Protein AF-A6TSN8-F1 (afdb_monomer)

Nearest PDB structures (foldseek):
  1eif-assembly1_A  TM=7.173E-01  e=6.945E-02  Methanocaldococcus jannaschii
  7tuv-assembly1_A  TM=5.779E-01  e=5.222E-02  Trypanosoma brucei
  2eif-assembly1_A  TM=6.916E-01  e=4.304E-01  Methanocaldococcus jannaschii DSM 2661
  6i52-assembly1_B  TM=4.681E-01  e=5.407E-01  Saccharomyces cerevisiae S288C
  8e29-assembly1_A  TM=3.716E-01  e=3.427E-01  Homo sapiens

Foldseek 3Di:
DDDDDDDDPVDDPPVVLQVLLVVLLVVCCVVDDPVVVVVLLCVQCVLFDPCSVLCSSLQQQQPQDPPQGHNLVVVCVVCVVVDDPLNNVLSVQSNQWFKFKWFQADDDDFWTWTAGPAVRDIFIDTPVLAPDPADHRKIKTFTWGDDPDGIHTSHSSIDIHGNVCVVVLVVQLVVVVVVVCVVVVPDGPRNCRRNVVSSSVSSVNCRVCVVVPVPFQFWKKWKKFFQDPVVLVVLQVVDPQKAWDDDDPAKTKIFGDDPHDTAWIWIDGPRMIMIIGRDPVSVVVVVVVSCVRAVVRIDTDDIGTQDPVNVD

Organism: Alkaliphilus metalliredigens (strain QYMF) (NCBI:txid293826)

Sequence (312 aa):
MIAKEVIGEGGNKMIEYEYLTDQIVVDMYEEIEESKIKIVENRFLGTVVENRDQFVDWLVYDYQWGAGGAYARGYLTSHREKLTEEEQKYIQNGLTSFLGLYEVTQMNDDEVTLKNIFTYEDFNMDKKWFQENVALYALVVARVVHGEGKPQFLNNRVFALPYQYKNILVGEILEVFELAKKSKPYLTYDLFLKSYLPEVIGKVDKMANYGETKEGLDLYQSIYIILDVKLVQKLFRESSFVQLEDDDSAEQIFSIVGEGEALAEIIVKGNHMEVECNSEEARNHIKSLLEDLAKPHLQHVKDEILSIDDLL

pLDDT: mean 81.86, std 15.0, range [25.61, 95.5]

Radius of gyration: 24.39 Å; Cα contacts (8 Å, |Δi|>4): 446; chains: 1; bounding box: 66×43×67 Å

InterPro domains:
  IPR058292 Protein of unknown function DUF7986 [PF25948] (27-148)

Structure (mmCIF, N/CA/C/O backbone):
data_AF-A6TSN8-F1
#
_entry.id   AF-A6TSN8-F1
#
loop_
_atom_site.group_PDB
_atom_site.id
_atom_site.type_symbol
_atom_site.label_atom_id
_atom_site.label_alt_id
_atom_site.label_comp_id
_atom_site.label_asym_id
_atom_site.label_entity_id
_atom_site.label_seq_id
_atom_site.pdbx_PDB_ins_code
_atom_site.Cartn_x
_atom_site.Cartn_y
_atom_site.Cartn_z
_atom_site.occupancy
_atom_site.B_iso_or_equiv
_atom_site.auth_seq_id
_atom_site.auth_comp_id
_atom_site.auth_asym_id
_atom_site.auth_atom_id
_atom_site.pdbx_PDB_model_num
ATOM 1 N N . MET A 1 1 ? -32.997 5.670 16.626 1.00 27.97 1 MET A N 1
ATOM 2 C CA . MET A 1 1 ? -34.268 4.907 16.605 1.00 27.97 1 MET A CA 1
ATOM 3 C C . MET A 1 1 ? -33.956 3.578 15.941 1.00 27.97 1 MET A C 1
ATOM 5 O O . MET A 1 1 ? -33.256 3.579 14.944 1.00 27.97 1 MET A O 1
ATOM 9 N N . ILE A 1 2 ? -34.334 2.488 16.599 1.00 34.50 2 ILE A N 1
ATOM 10 C CA . ILE A 1 2 ? -33.825 1.119 16.434 1.00 34.50 2 ILE A CA 1
ATOM 11 C C . ILE A 1 2 ? -34.065 0.568 15.019 1.00 34.50 2 ILE A C 1
ATOM 13 O O . ILE A 1 2 ? -35.195 0.618 14.545 1.00 34.50 2 ILE A O 1
ATOM 17 N N . ALA A 1 3 ? -33.048 -0.064 14.430 1.00 25.61 3 ALA A N 1
ATOM 18 C CA . ALA A 1 3 ? -33.230 -1.176 13.499 1.00 25.61 3 ALA A CA 1
ATOM 19 C C . ALA A 1 3 ? -32.429 -2.376 14.030 1.00 25.61 3 ALA A C 1
ATOM 21 O O . ALA A 1 3 ? -31.243 -2.539 13.771 1.00 25.61 3 ALA A O 1
ATOM 22 N N . LYS A 1 4 ? -33.110 -3.157 14.874 1.00 33.47 4 LYS A N 1
ATOM 23 C CA . LYS A 1 4 ? -32.815 -4.561 15.159 1.00 33.47 4 LYS A CA 1
ATOM 24 C C . LYS A 1 4 ? -33.445 -5.399 14.045 1.00 33.47 4 LYS A C 1
ATOM 26 O O . LYS A 1 4 ? -34.464 -4.992 13.500 1.00 33.47 4 LYS A O 1
ATOM 31 N N . GLU A 1 5 ? -32.883 -6.592 13.873 1.00 32.28 5 GLU A N 1
ATOM 32 C CA . GLU A 1 5 ? -33.318 -7.724 13.037 1.00 32.28 5 GLU A CA 1
ATOM 33 C C . GLU A 1 5 ? -32.686 -7.819 11.645 1.00 32.28 5 GLU A C 1
ATOM 35 O O . GLU A 1 5 ? -33.281 -7.464 10.635 1.00 32.28 5 GLU A O 1
ATOM 40 N N . VAL A 1 6 ? -31.524 -8.478 11.604 1.00 32.31 6 VAL A N 1
ATOM 41 C CA . VAL A 1 6 ? -31.242 -9.494 10.581 1.00 32.31 6 VAL A CA 1
ATOM 42 C C . VAL A 1 6 ? -30.720 -10.742 11.300 1.00 32.31 6 VAL A C 1
ATOM 44 O O . VAL A 1 6 ? -29.521 -10.967 11.411 1.00 32.31 6 VAL A O 1
ATOM 47 N N . ILE A 1 7 ? -31.635 -11.548 11.846 1.00 37.59 7 ILE A N 1
ATOM 48 C CA . ILE A 1 7 ? -31.332 -12.934 12.224 1.00 37.59 7 ILE A CA 1
ATOM 49 C C . ILE A 1 7 ? -31.696 -13.790 11.013 1.00 37.59 7 ILE A C 1
ATOM 51 O O . ILE A 1 7 ? -32.859 -14.127 10.804 1.00 37.59 7 ILE A O 1
ATOM 55 N N . GLY A 1 8 ? -30.695 -14.097 10.192 1.00 31.69 8 GLY A N 1
ATOM 56 C CA . GLY A 1 8 ? -30.726 -15.242 9.289 1.00 31.69 8 GLY A CA 1
ATOM 57 C C . GLY A 1 8 ? -30.006 -16.397 9.972 1.00 31.69 8 GLY A C 1
ATOM 58 O O . GLY A 1 8 ? -28.889 -16.225 10.453 1.00 31.69 8 GLY A O 1
ATOM 59 N N . GLU A 1 9 ? -30.642 -17.559 10.067 1.00 37.22 9 GLU A N 1
ATOM 60 C CA . GLU A 1 9 ? -30.026 -18.785 10.577 1.00 37.22 9 GLU A CA 1
ATOM 61 C C . GLU A 1 9 ? -28.797 -19.126 9.707 1.00 37.22 9 GLU A C 1
ATOM 63 O O . GLU A 1 9 ? -28.923 -19.390 8.514 1.00 37.22 9 GLU A O 1
ATOM 68 N N . GLY A 1 10 ? -27.595 -19.023 10.294 1.00 41.69 10 GLY A N 1
ATOM 69 C CA . GLY A 1 10 ? -26.299 -19.070 9.588 1.00 41.69 10 GLY A CA 1
ATOM 70 C C . GLY A 1 10 ? -25.648 -17.701 9.307 1.00 41.69 10 GLY A C 1
ATOM 71 O O . GLY A 1 10 ? -24.655 -17.634 8.587 1.00 41.69 10 GLY A O 1
ATOM 72 N N . GLY A 1 11 ? -26.205 -16.619 9.860 1.00 33.97 11 GLY A N 1
ATOM 73 C CA . GLY A 1 11 ? -25.848 -15.223 9.608 1.00 33.97 11 GLY A CA 1
ATOM 74 C C . GLY A 1 11 ? -24.465 -14.809 10.112 1.00 33.97 11 GLY A C 1
ATOM 75 O O . GLY A 1 11 ? -24.062 -15.064 11.243 1.00 33.97 11 GLY A O 1
ATOM 76 N N . ASN A 1 12 ? -23.745 -14.153 9.216 1.00 44.44 12 ASN A N 1
ATOM 77 C CA . ASN A 1 12 ? -22.360 -13.721 9.297 1.00 44.44 12 ASN A CA 1
ATOM 78 C C . ASN A 1 12 ? -22.134 -12.734 10.474 1.00 44.44 12 ASN A C 1
ATOM 80 O O . ASN A 1 12 ? -22.389 -11.542 10.313 1.00 44.44 12 ASN A O 1
ATOM 84 N N . LYS A 1 13 ? -21.570 -13.185 11.615 1.00 48.03 13 LYS A N 1
ATOM 85 C CA . LYS A 1 13 ? -21.021 -12.317 12.704 1.00 48.03 13 LYS A CA 1
ATOM 86 C C . LYS A 1 13 ? -20.115 -11.181 12.183 1.00 48.03 13 LYS A C 1
ATOM 88 O O . LYS A 1 13 ? -19.855 -10.195 12.851 1.00 48.03 13 LYS A O 1
ATOM 93 N N . MET A 1 14 ? -19.620 -11.349 10.964 1.00 43.84 14 MET A N 1
ATOM 94 C CA . MET A 1 14 ? -18.762 -10.458 10.196 1.00 43.84 14 MET A CA 1
ATOM 95 C C . MET A 1 14 ? -19.375 -9.081 9.896 1.00 43.84 14 MET A C 1
ATOM 97 O O . MET A 1 14 ? -18.657 -8.090 9.938 1.00 43.84 14 MET A O 1
ATOM 101 N N . ILE A 1 15 ? -20.688 -9.012 9.640 1.00 48.88 15 ILE A N 1
ATOM 102 C CA . ILE A 1 15 ? -21.387 -7.742 9.373 1.00 48.88 15 ILE A CA 1
ATOM 103 C C . ILE A 1 15 ? -21.508 -6.915 10.668 1.00 48.88 15 ILE A C 1
ATOM 105 O O . ILE A 1 15 ? -21.575 -5.695 10.612 1.00 48.88 15 ILE A O 1
ATOM 109 N N . GLU A 1 16 ? -21.467 -7.551 11.845 1.00 54.09 16 GLU A N 1
ATOM 110 C CA . GLU A 1 16 ? -21.596 -6.864 13.139 1.00 54.09 16 GLU A CA 1
ATOM 111 C C . GLU A 1 16 ? -20.337 -6.071 13.543 1.00 54.09 16 GLU A C 1
ATOM 113 O O . GLU A 1 16 ? -20.462 -5.078 14.255 1.00 54.09 16 GLU A O 1
ATOM 118 N N . TYR A 1 17 ? -19.141 -6.442 13.064 1.00 61.00 17 TYR A N 1
ATOM 119 C CA . TYR A 1 17 ? -17.882 -5.779 13.450 1.00 61.00 17 TYR A CA 1
ATOM 120 C C . TYR A 1 17 ? -17.527 -4.545 12.615 1.00 61.00 17 TYR A C 1
ATOM 122 O O . TYR A 1 17 ? -16.894 -3.629 13.137 1.00 61.00 17 TYR A O 1
ATOM 130 N N . GLU A 1 18 ? -17.977 -4.476 11.360 1.00 61.00 18 GLU A N 1
ATOM 131 C CA . GLU A 1 18 ? -17.855 -3.274 10.519 1.00 61.00 18 GLU A CA 1
ATOM 132 C C . GLU A 1 18 ? -18.532 -2.072 11.194 1.00 61.00 18 GLU A C 1
ATOM 134 O O . GLU A 1 18 ? -17.931 -1.007 11.352 1.00 61.00 18 GLU A O 1
ATOM 139 N N . TYR A 1 19 ? -19.726 -2.306 11.752 1.00 72.25 19 TYR A N 1
ATOM 140 C CA . TYR A 1 19 ? -20.437 -1.308 12.541 1.00 72.25 19 TYR A CA 1
ATOM 141 C C . TYR A 1 19 ? -19.647 -0.819 13.752 1.00 72.25 19 TYR A C 1
ATOM 143 O O . TYR A 1 19 ? -19.906 0.288 14.208 1.00 72.25 19 TYR A O 1
ATOM 151 N N . LEU A 1 20 ? -18.712 -1.600 14.301 1.00 86.62 20 LEU A N 1
ATOM 152 C CA . LEU A 1 20 ? -17.976 -1.187 15.490 1.00 86.62 20 LEU A CA 1
ATOM 153 C C . LEU A 1 20 ? -16.914 -0.134 15.164 1.00 86.62 20 LEU A C 1
ATOM 155 O O . LEU A 1 20 ? -16.777 0.832 15.910 1.00 86.62 20 LEU A O 1
ATOM 159 N N . THR A 1 21 ? -16.180 -0.276 14.057 1.00 87.75 21 THR A N 1
ATOM 160 C CA . THR A 1 21 ? -15.242 0.773 13.626 1.00 87.75 21 THR A CA 1
ATOM 161 C C . THR A 1 21 ? -15.997 2.045 13.255 1.00 87.75 21 THR A C 1
ATOM 163 O O . THR A 1 21 ? -15.636 3.113 13.748 1.00 87.75 21 THR A O 1
ATOM 166 N N . ASP A 1 22 ? -17.098 1.925 12.512 1.00 86.00 22 ASP A N 1
ATOM 167 C CA . ASP A 1 22 ? -17.953 3.066 12.178 1.00 86.00 22 ASP A CA 1
ATOM 168 C C . ASP A 1 22 ? -18.551 3.726 13.431 1.00 86.00 22 ASP A C 1
ATOM 170 O O . ASP A 1 22 ? -18.591 4.949 13.524 1.00 86.00 22 ASP A O 1
ATOM 174 N N . GLN A 1 23 ? -18.962 2.950 14.440 1.00 88.00 23 GLN A N 1
ATOM 175 C CA . GLN A 1 23 ? -19.434 3.486 15.722 1.00 88.00 23 GLN A CA 1
ATOM 176 C C . GLN A 1 23 ? -18.347 4.271 16.456 1.00 88.00 23 GLN A C 1
ATOM 178 O O . GLN A 1 23 ? -18.645 5.318 17.024 1.00 88.00 23 GLN A O 1
ATOM 183 N N . ILE A 1 24 ? -17.100 3.792 16.447 1.00 90.25 24 ILE A N 1
ATOM 184 C CA . ILE A 1 24 ? -15.972 4.504 17.069 1.00 90.25 24 ILE A CA 1
ATOM 185 C C . ILE A 1 24 ? -15.687 5.804 16.314 1.00 90.25 24 ILE A C 1
ATOM 187 O O . ILE A 1 24 ? -15.394 6.820 16.943 1.00 90.25 24 ILE A O 1
ATOM 191 N N . VAL A 1 25 ? -15.781 5.784 14.981 1.00 88.81 25 VAL A N 1
ATOM 192 C CA . VAL A 1 25 ? -15.676 6.990 14.155 1.00 88.81 25 VAL A CA 1
ATOM 193 C C . VAL A 1 25 ? -16.800 7.961 14.515 1.00 88.81 25 VAL A C 1
ATOM 195 O O . VAL A 1 25 ? -16.509 9.091 14.881 1.00 88.81 25 VAL A O 1
ATOM 198 N N . VAL A 1 26 ? -18.065 7.540 14.511 1.00 89.19 26 VAL A N 1
ATOM 199 C CA . VAL A 1 26 ? -19.199 8.410 14.872 1.00 89.19 26 VAL A CA 1
ATOM 200 C C . VAL A 1 26 ? -19.027 9.004 16.273 1.00 89.19 26 VAL A C 1
ATOM 202 O O . VAL A 1 26 ? -19.123 10.218 16.422 1.00 89.19 26 VAL A O 1
ATOM 205 N N . ASP A 1 27 ? -18.687 8.186 17.270 1.00 90.06 27 ASP A N 1
ATOM 206 C CA . ASP A 1 27 ? -18.421 8.631 18.644 1.00 90.06 27 ASP A CA 1
ATOM 207 C C . ASP A 1 27 ? -17.295 9.679 18.696 1.00 90.06 27 ASP A C 1
ATOM 209 O O . ASP A 1 27 ? -17.441 10.717 19.340 1.00 90.06 27 ASP A O 1
ATOM 213 N N . MET A 1 28 ? -16.211 9.477 17.934 1.00 88.19 28 MET A N 1
ATOM 214 C CA . MET A 1 28 ? -15.132 10.461 17.798 1.00 88.19 28 MET A CA 1
ATOM 215 C C . MET A 1 28 ? -15.629 11.800 17.249 1.00 88.19 28 MET A C 1
ATOM 217 O O . MET A 1 28 ? -15.210 12.852 17.739 1.00 88.19 28 MET A O 1
ATOM 221 N N . TYR A 1 29 ? -16.500 11.779 16.238 1.00 87.81 29 TYR A N 1
ATOM 222 C CA . TYR A 1 29 ? -17.030 13.004 15.639 1.00 87.81 29 TYR A CA 1
ATOM 223 C C . TYR A 1 29 ? -18.089 13.697 16.510 1.00 87.81 29 TYR A C 1
ATOM 225 O O . TYR A 1 29 ? -18.256 14.911 16.398 1.00 87.81 29 TYR A O 1
ATOM 233 N N . GLU A 1 30 ? -18.777 12.963 17.387 1.00 87.88 30 GLU A N 1
ATOM 234 C CA . GLU A 1 30 ? -19.761 13.512 18.328 1.00 87.88 30 GLU A CA 1
ATOM 235 C C . GLU A 1 30 ? -19.116 14.121 19.586 1.00 87.88 30 GLU A C 1
ATOM 237 O O . GLU A 1 30 ? -19.551 15.175 20.057 1.00 87.88 30 GLU A O 1
ATOM 242 N N . GLU A 1 31 ? -18.072 13.490 20.128 1.00 83.50 31 GLU A N 1
ATOM 243 C CA . GLU A 1 31 ? -17.419 13.908 21.379 1.00 83.50 31 GLU A CA 1
ATOM 244 C C . GLU A 1 31 ? -16.415 15.055 21.186 1.00 83.50 31 GLU A C 1
ATOM 246 O O . GLU A 1 31 ? -16.140 15.835 22.106 1.00 83.50 31 GLU A O 1
ATOM 251 N N . ILE A 1 32 ? -15.828 15.174 19.995 1.00 82.06 32 ILE A N 1
ATOM 252 C CA . ILE A 1 32 ? -14.756 16.131 19.736 1.00 82.06 32 ILE A CA 1
ATOM 253 C C . ILE A 1 32 ? -15.305 17.385 19.049 1.00 82.06 32 ILE A C 1
ATOM 255 O O . ILE A 1 32 ? -16.020 17.330 18.058 1.00 82.06 32 ILE A O 1
ATOM 259 N N . GLU A 1 33 ? -14.889 18.559 19.535 1.00 83.12 33 GLU A N 1
ATOM 260 C CA . GLU A 1 33 ? -15.164 19.830 18.857 1.00 83.12 33 GLU A CA 1
ATOM 261 C C . GLU A 1 33 ? -14.733 19.789 17.377 1.00 83.12 33 GLU A C 1
ATOM 263 O O . GLU A 1 33 ? -13.564 19.541 17.069 1.00 83.12 33 GLU A O 1
ATOM 268 N N . GLU A 1 34 ? -15.653 20.131 16.471 1.00 83.12 34 GLU A N 1
ATOM 269 C CA . GLU A 1 34 ? -15.463 20.100 15.011 1.00 83.12 34 GLU A CA 1
ATOM 270 C C . GLU A 1 34 ? -14.167 20.793 14.550 1.00 83.12 34 GLU A C 1
ATOM 272 O O . GLU A 1 34 ? -13.458 20.316 13.663 1.00 83.12 34 GLU A O 1
ATOM 277 N N . SER A 1 35 ? -13.809 21.914 15.184 1.00 79.25 35 SER A N 1
ATOM 278 C CA . SER A 1 35 ? -12.581 22.656 14.879 1.00 79.25 35 SER A CA 1
ATOM 279 C C . SER A 1 35 ? -11.312 21.841 15.149 1.00 79.25 35 SER A C 1
ATOM 281 O O . SER A 1 35 ? -10.337 21.965 14.407 1.00 79.25 35 SER A O 1
ATOM 283 N N . LYS A 1 36 ? -11.313 20.986 16.177 1.00 80.31 36 LYS A N 1
ATOM 284 C CA . LYS A 1 36 ? -10.187 20.109 16.514 1.00 80.31 36 LYS A CA 1
ATOM 285 C C . LYS A 1 36 ? -10.144 18.897 15.591 1.00 80.31 36 LYS A C 1
ATOM 287 O O . LYS A 1 36 ? -9.052 18.544 15.155 1.00 80.31 36 LYS A O 1
ATOM 292 N N . ILE A 1 37 ? -11.296 18.320 15.240 1.00 81.00 37 ILE A N 1
ATOM 293 C CA . ILE A 1 37 ? -11.386 17.233 14.249 1.00 81.00 37 ILE A CA 1
ATOM 294 C C . ILE A 1 37 ? -10.787 17.686 12.921 1.00 81.00 37 ILE A C 1
ATOM 296 O O . ILE A 1 37 ? -9.888 17.033 12.406 1.00 81.00 37 ILE A O 1
ATOM 300 N N . LYS A 1 38 ? -11.174 18.865 12.424 1.00 81.31 38 LYS A N 1
ATOM 301 C CA . LYS A 1 38 ? -10.631 19.418 11.175 1.00 81.31 38 LYS A CA 1
ATOM 302 C C . LYS A 1 38 ? -9.115 19.594 11.205 1.00 81.31 38 LYS A C 1
ATOM 304 O O . LYS A 1 38 ? -8.453 19.426 10.185 1.00 81.31 38 LYS A O 1
ATOM 309 N N . ILE A 1 39 ? -8.533 19.942 12.354 1.00 80.00 39 ILE A N 1
ATOM 310 C CA . ILE A 1 39 ? -7.070 20.015 12.502 1.00 80.00 39 ILE A CA 1
ATOM 311 C C . ILE A 1 39 ? -6.452 18.618 12.379 1.00 80.00 39 ILE A C 1
ATOM 313 O O . ILE A 1 39 ? -5.419 18.466 11.729 1.00 80.00 39 ILE A O 1
ATOM 317 N N . VAL A 1 40 ? -7.079 17.610 12.984 1.00 75.81 40 VAL A N 1
ATOM 318 C CA . VAL A 1 40 ? -6.635 16.214 12.914 1.00 75.81 40 VAL A CA 1
ATOM 319 C C . VAL A 1 40 ? -6.736 15.663 11.498 1.00 75.81 40 VAL A C 1
ATOM 321 O O . VAL A 1 40 ? -5.736 15.175 10.975 1.00 75.81 40 VAL A O 1
ATOM 324 N N . GLU A 1 41 ? -7.889 15.815 10.852 1.00 82.25 41 GLU A N 1
ATOM 325 C CA . GLU A 1 41 ? -8.102 15.417 9.462 1.00 82.25 41 GLU A CA 1
ATOM 326 C C . GLU A 1 41 ? -7.103 16.104 8.538 1.00 82.25 41 GLU A C 1
ATOM 328 O O . GLU A 1 41 ? -6.425 15.436 7.773 1.00 82.25 41 GLU A O 1
ATOM 333 N N . ASN A 1 42 ? -6.919 17.422 8.641 1.00 81.31 42 ASN A N 1
ATOM 334 C CA . ASN A 1 42 ? -5.950 18.118 7.794 1.00 81.31 42 ASN A CA 1
ATOM 335 C C . ASN A 1 42 ? -4.509 17.673 8.058 1.00 81.31 42 ASN A C 1
ATOM 337 O O . ASN A 1 42 ? -3.685 17.691 7.150 1.00 81.31 42 ASN A O 1
ATOM 341 N N . ARG A 1 43 ? -4.176 17.279 9.289 1.00 74.94 43 ARG A N 1
ATOM 342 C CA . ARG A 1 43 ? -2.838 16.782 9.612 1.00 74.94 43 ARG A CA 1
ATOM 343 C C . ARG A 1 43 ? -2.597 15.371 9.077 1.00 74.94 43 ARG A C 1
ATOM 345 O O . ARG A 1 43 ? -1.470 15.062 8.711 1.00 74.94 43 ARG A O 1
ATOM 352 N N . PHE A 1 44 ? -3.618 14.522 9.081 1.00 75.94 44 PHE A N 1
ATOM 353 C CA . PHE A 1 44 ? -3.489 13.099 8.771 1.00 75.94 44 PHE A CA 1
ATOM 354 C C . PHE A 1 44 ? -3.872 12.768 7.323 1.00 75.94 44 PHE A C 1
ATOM 356 O O . PHE A 1 44 ? -3.193 11.986 6.677 1.00 75.94 44 PHE A O 1
ATOM 363 N N . LEU A 1 45 ? -4.919 13.409 6.807 1.00 81.44 45 LEU A N 1
ATOM 364 C CA . LEU A 1 45 ? -5.453 13.289 5.447 1.00 81.44 45 LEU A CA 1
ATOM 365 C C . LEU A 1 45 ? -5.118 14.510 4.577 1.00 81.44 45 LEU A C 1
ATOM 367 O O . LEU A 1 45 ? -5.615 14.633 3.463 1.00 81.44 45 LEU A O 1
ATOM 371 N N . GLY A 1 46 ? -4.297 15.452 5.053 1.00 77.19 46 GLY A N 1
ATOM 372 C CA . GLY A 1 46 ? -3.886 16.615 4.254 1.00 77.19 46 GLY A CA 1
ATOM 373 C C . GLY A 1 46 ? -3.112 16.244 2.989 1.00 77.19 46 GLY A C 1
ATOM 374 O O . GLY A 1 46 ? -3.105 17.010 2.031 1.00 77.19 46 GLY A O 1
ATOM 375 N N . THR A 1 47 ? -2.487 15.067 2.990 1.00 76.38 47 THR A N 1
ATOM 376 C CA . THR A 1 47 ? -1.775 14.461 1.858 1.00 76.38 47 THR A CA 1
ATOM 377 C C . THR A 1 47 ? -2.680 13.622 0.955 1.00 76.38 47 THR A C 1
ATOM 379 O O . THR A 1 47 ? -2.230 13.208 -0.107 1.00 76.38 47 THR A O 1
ATOM 382 N N . VAL A 1 48 ? -3.930 13.382 1.366 1.00 80.00 48 VAL A N 1
ATOM 383 C CA . VAL A 1 48 ? -4.938 12.599 0.643 1.00 80.00 48 VAL A CA 1
ATOM 384 C C . VAL A 1 48 ? -5.944 13.564 0.026 1.00 80.00 48 VAL A C 1
ATOM 386 O O . VAL A 1 48 ? -6.559 14.375 0.732 1.00 80.00 48 VAL A O 1
ATOM 389 N N . VAL A 1 49 ? -6.117 13.488 -1.287 1.00 70.56 49 VAL A N 1
ATOM 390 C CA . VAL A 1 49 ? -6.952 14.412 -2.056 1.00 70.56 49 VAL A CA 1
ATOM 391 C C . VAL A 1 49 ? -8.328 13.810 -2.320 1.00 70.56 49 VAL A C 1
ATOM 393 O O . VAL A 1 49 ? -9.323 14.459 -2.001 1.00 70.56 49 VAL A O 1
ATOM 396 N N . GLU A 1 50 ? -8.398 12.577 -2.826 1.00 71.75 50 GLU A N 1
ATOM 397 C CA . GLU A 1 50 ? -9.656 12.009 -3.342 1.00 71.75 50 GLU A CA 1
ATOM 398 C C . GLU A 1 50 ? -10.195 10.878 -2.464 1.00 71.75 50 GLU A C 1
ATOM 400 O O . GLU A 1 50 ? -11.374 10.878 -2.114 1.00 71.75 50 GLU A O 1
ATOM 405 N N . ASN A 1 51 ? -9.334 9.979 -1.979 1.00 73.25 51 ASN A N 1
ATOM 406 C CA . ASN A 1 51 ? -9.764 8.785 -1.241 1.00 73.25 51 ASN A CA 1
ATOM 407 C C . ASN A 1 51 ? -9.863 9.007 0.277 1.00 73.25 51 ASN A C 1
ATOM 409 O O . ASN A 1 51 ? -9.630 8.096 1.073 1.00 73.25 51 ASN A O 1
ATOM 413 N N . ARG A 1 52 ? -10.207 10.227 0.712 1.00 78.62 52 ARG A N 1
ATOM 414 C CA . ARG A 1 52 ? -10.239 10.602 2.141 1.00 78.62 52 ARG A CA 1
ATOM 415 C C . ARG A 1 52 ? -11.120 9.680 2.969 1.00 78.62 52 ARG A C 1
ATOM 417 O O . ARG A 1 52 ? -10.668 9.183 3.999 1.00 78.62 52 ARG A O 1
ATOM 424 N N . ASP A 1 53 ? -12.329 9.411 2.486 1.00 74.12 53 ASP A N 1
ATOM 425 C CA . ASP A 1 53 ? -13.312 8.580 3.182 1.00 74.12 53 ASP A CA 1
ATOM 426 C C . ASP A 1 53 ? -12.801 7.153 3.402 1.00 74.12 53 ASP A C 1
ATOM 428 O O . ASP A 1 53 ? -13.135 6.524 4.401 1.00 74.12 53 ASP A O 1
ATOM 432 N N . GLN A 1 54 ? -11.917 6.645 2.541 1.00 73.25 54 GLN A N 1
ATOM 433 C CA . GLN A 1 54 ? -11.366 5.297 2.690 1.00 73.25 54 GLN A CA 1
ATOM 434 C C . GLN A 1 54 ? -10.404 5.170 3.878 1.00 73.25 54 GLN A C 1
ATOM 436 O O . GLN A 1 54 ? -10.231 4.082 4.426 1.00 73.25 54 GLN A O 1
ATOM 441 N N . PHE A 1 55 ? -9.822 6.286 4.320 1.00 77.00 55 PHE A N 1
ATOM 442 C CA . PHE A 1 55 ? -8.783 6.317 5.349 1.00 77.00 55 PHE A CA 1
ATOM 443 C C . PHE A 1 55 ? -9.255 6.894 6.688 1.00 77.00 55 PHE A C 1
ATOM 445 O O . PHE A 1 55 ? -8.502 6.861 7.664 1.00 77.00 55 PHE A O 1
ATOM 452 N N . VAL A 1 56 ? -10.497 7.391 6.767 1.00 76.62 56 VAL A N 1
ATOM 453 C CA . VAL A 1 56 ? -11.079 7.950 8.003 1.00 76.62 56 VAL A CA 1
ATOM 454 C C . VAL A 1 56 ? -11.023 6.945 9.154 1.00 76.62 56 VAL A C 1
ATOM 456 O O . VAL A 1 56 ? -10.651 7.302 10.269 1.00 76.62 56 VAL A O 1
ATOM 459 N N . ASP A 1 57 ? -11.290 5.670 8.889 1.00 79.69 57 ASP A N 1
ATOM 460 C CA . ASP A 1 57 ? -11.280 4.627 9.921 1.00 79.69 57 ASP A CA 1
ATOM 461 C C . ASP A 1 57 ? -9.889 4.402 10.524 1.00 79.69 57 ASP A C 1
ATOM 463 O O . ASP A 1 57 ? -9.746 3.872 11.624 1.00 79.69 57 ASP A O 1
ATOM 467 N N . TRP A 1 58 ? -8.826 4.800 9.829 1.00 83.81 58 TRP A N 1
ATOM 468 C CA . TRP A 1 58 ? -7.467 4.647 10.342 1.00 83.81 58 TRP A CA 1
ATOM 469 C C . TRP A 1 58 ? -7.126 5.729 11.368 1.00 83.81 58 TRP A C 1
ATOM 471 O O . TRP A 1 58 ? -6.323 5.486 12.274 1.00 83.81 58 TRP A O 1
ATOM 481 N N . LEU A 1 59 ? -7.802 6.884 11.311 1.00 82.88 59 LEU A N 1
ATOM 482 C CA . LEU A 1 59 ? -7.660 7.949 12.306 1.00 82.88 59 LEU A CA 1
ATOM 483 C C . LEU A 1 59 ? -7.904 7.419 13.717 1.00 82.88 59 LEU A C 1
ATOM 485 O O . LEU A 1 59 ? -7.122 7.708 14.624 1.00 82.88 59 LEU A O 1
ATOM 489 N N . VAL A 1 60 ? -8.947 6.605 13.908 1.00 87.94 60 VAL A N 1
ATOM 490 C CA . VAL A 1 60 ? -9.328 6.161 15.253 1.00 87.94 60 VAL A CA 1
ATOM 491 C C . VAL A 1 60 ? -8.296 5.215 15.876 1.00 87.94 60 VAL A C 1
ATOM 493 O O . VAL A 1 60 ? -8.160 5.197 17.102 1.00 87.94 60 VAL A O 1
ATOM 496 N N . TYR A 1 61 ? -7.527 4.473 15.071 1.00 88.88 61 TYR A N 1
ATOM 497 C CA . TYR A 1 61 ? -6.539 3.502 15.561 1.00 88.88 61 TYR A CA 1
ATOM 498 C C . TYR A 1 61 ? -5.107 4.039 15.639 1.00 88.88 61 TYR A C 1
ATOM 500 O O . TYR A 1 61 ? -4.345 3.567 16.489 1.00 88.88 61 TYR A O 1
ATOM 508 N N . ASP A 1 62 ? -4.736 5.016 14.806 1.00 84.88 62 ASP A N 1
ATOM 509 C CA . ASP A 1 62 ? -3.341 5.465 14.680 1.00 84.88 62 ASP A CA 1
ATOM 510 C C . ASP A 1 62 ? -3.107 6.919 15.061 1.00 84.88 62 ASP A C 1
ATOM 512 O O . ASP A 1 62 ? -2.006 7.267 15.506 1.00 84.88 62 ASP A O 1
ATOM 516 N N . TYR A 1 63 ? -4.116 7.783 14.931 1.00 78.31 63 TYR A N 1
ATOM 517 C CA . TYR A 1 63 ? -3.931 9.183 15.274 1.00 78.31 63 TYR A CA 1
ATOM 518 C C . TYR A 1 63 ? -3.826 9.358 16.791 1.00 78.31 63 TYR A C 1
ATOM 520 O O . TYR A 1 63 ? -4.742 9.037 17.548 1.00 78.31 63 TYR A O 1
ATOM 528 N N . GLN A 1 64 ? -2.702 9.907 17.254 1.00 77.06 64 GLN A N 1
ATOM 529 C CA . GLN A 1 64 ? -2.501 10.182 18.674 1.00 77.06 64 GLN A CA 1
ATOM 530 C C . GLN A 1 64 ? -3.262 11.439 19.104 1.00 77.06 64 GLN A C 1
ATOM 532 O O . GLN A 1 64 ? -2.901 12.565 18.751 1.00 77.06 64 GLN A O 1
ATOM 537 N N . TRP A 1 65 ? -4.289 11.241 19.928 1.00 67.00 65 TRP A N 1
ATOM 538 C CA . TRP A 1 65 ? -5.076 12.316 20.510 1.00 67.00 65 TRP A CA 1
ATOM 539 C C . TRP A 1 65 ? -4.462 12.795 21.834 1.00 67.00 65 TRP A C 1
ATOM 541 O O . TRP A 1 65 ? -4.579 12.158 22.887 1.00 67.00 65 TRP A O 1
ATOM 551 N N . GLY A 1 66 ? -3.785 13.946 21.791 1.00 65.06 66 GLY A N 1
ATOM 552 C CA . GLY A 1 66 ? -3.139 14.539 22.965 1.00 65.06 66 GLY A CA 1
ATOM 553 C C . GLY A 1 66 ? -2.127 13.590 23.624 1.00 65.06 66 GLY A C 1
ATOM 554 O O . GLY A 1 66 ? -1.364 12.911 22.946 1.00 65.06 66 GLY A O 1
ATOM 555 N N . ALA A 1 67 ? -2.117 13.535 24.959 1.00 57.94 67 ALA A N 1
ATOM 556 C CA . ALA A 1 67 ? -1.230 12.649 25.724 1.00 57.94 67 ALA A CA 1
ATOM 557 C C . ALA A 1 67 ? -1.771 11.207 25.891 1.00 57.94 67 ALA A C 1
ATOM 559 O O . ALA A 1 67 ? -1.106 10.379 26.511 1.00 57.94 67 ALA A O 1
ATOM 560 N N . GLY A 1 68 ? -2.977 10.906 25.384 1.00 60.81 68 GLY A N 1
ATOM 561 C CA . GLY A 1 68 ? -3.732 9.681 25.696 1.00 60.81 68 GLY A CA 1
ATOM 562 C C . GLY A 1 68 ? -3.545 8.503 24.730 1.00 60.81 68 GLY A C 1
ATOM 563 O O . GLY A 1 68 ? -3.982 7.392 25.032 1.00 60.81 68 GLY A O 1
ATOM 564 N N . GLY A 1 69 ? -2.873 8.707 23.593 1.00 78.38 69 GLY A N 1
ATOM 565 C CA . GLY A 1 69 ? -2.741 7.698 22.535 1.00 78.38 69 GLY A CA 1
ATOM 566 C C . GLY A 1 69 ? -3.897 7.732 21.528 1.00 78.38 69 GLY A C 1
ATOM 567 O O . GLY A 1 69 ? -4.535 8.765 21.358 1.00 78.38 69 GLY A O 1
ATOM 568 N N . ALA A 1 70 ? -4.124 6.624 20.818 1.00 88.12 70 ALA A N 1
ATOM 569 C CA . ALA A 1 70 ? -5.163 6.517 19.789 1.00 88.12 70 ALA A CA 1
ATOM 570 C C . ALA A 1 70 ? -6.588 6.643 20.356 1.00 88.12 70 ALA A C 1
ATOM 572 O O . ALA A 1 70 ? -6.848 6.152 21.459 1.00 88.12 70 ALA A O 1
ATOM 573 N N . TYR A 1 71 ? -7.521 7.228 19.593 1.00 89.56 71 TYR A N 1
ATOM 574 C CA . TYR A 1 71 ? -8.911 7.428 20.037 1.00 89.56 71 TYR A CA 1
ATOM 575 C C . TYR A 1 71 ? -9.593 6.111 20.436 1.00 89.56 71 TYR A C 1
ATOM 577 O O . TYR A 1 71 ? -10.167 6.010 21.521 1.00 89.56 71 TYR A O 1
ATOM 585 N N . ALA A 1 72 ? -9.423 5.057 19.633 1.00 91.12 72 ALA A N 1
ATOM 586 C CA . ALA A 1 72 ? -9.984 3.731 19.884 1.00 91.12 72 ALA A CA 1
ATOM 587 C C . ALA A 1 72 ? -9.544 3.131 21.235 1.00 91.12 72 ALA A C 1
ATOM 589 O O . ALA A 1 72 ? -10.272 2.341 21.835 1.00 91.12 72 ALA A O 1
ATOM 590 N N . ARG A 1 73 ? -8.380 3.530 21.773 1.00 92.00 73 ARG A N 1
ATOM 591 C CA . ARG A 1 73 ? -7.941 3.126 23.120 1.00 92.00 73 ARG A CA 1
ATOM 592 C C . ARG A 1 73 ? -8.758 3.819 24.209 1.00 92.00 73 ARG A C 1
ATOM 594 O O . ARG A 1 73 ? -9.120 3.181 25.200 1.00 92.00 73 ARG A O 1
ATOM 601 N N . GLY A 1 74 ? -9.032 5.110 24.031 1.00 89.75 74 GLY A N 1
ATOM 602 C CA . GLY A 1 74 ? -9.930 5.871 24.899 1.00 89.75 74 GLY A CA 1
ATOM 603 C C . GLY A 1 74 ? -11.335 5.280 24.876 1.00 89.75 74 GLY A C 1
ATOM 604 O O . GLY A 1 74 ? -11.875 4.961 25.933 1.00 89.75 74 GLY A O 1
ATOM 605 N N . TYR A 1 75 ? -11.856 5.012 23.677 1.00 91.50 75 TYR A N 1
ATOM 606 C CA . TYR A 1 75 ? -13.145 4.355 23.481 1.00 91.50 75 TYR A CA 1
ATOM 607 C C . TYR A 1 75 ? -13.231 3.012 24.218 1.00 91.50 75 TYR A C 1
ATOM 609 O O . TYR A 1 75 ? -14.126 2.820 25.040 1.00 91.50 75 TYR A O 1
ATOM 617 N N . LEU A 1 76 ? -12.255 2.116 24.008 1.00 92.25 76 LEU A N 1
ATOM 618 C CA . LEU A 1 76 ? -12.189 0.816 24.685 1.00 92.25 76 LEU A CA 1
ATOM 619 C C . LEU A 1 76 ? -12.185 0.955 26.212 1.00 92.25 76 LEU A C 1
ATOM 621 O O . LEU A 1 76 ? -12.791 0.147 26.911 1.00 92.25 76 LEU A O 1
ATOM 625 N N . THR A 1 77 ? -11.507 1.977 26.736 1.00 91.19 77 THR A N 1
ATOM 626 C CA . THR A 1 77 ? -11.417 2.223 28.180 1.00 91.19 77 THR A CA 1
ATOM 627 C C . THR A 1 77 ? -12.748 2.722 28.746 1.00 91.19 77 THR A C 1
ATOM 629 O O . THR A 1 77 ? -13.208 2.200 29.760 1.00 91.19 77 THR A O 1
ATOM 632 N N . SER A 1 78 ? -13.384 3.694 28.087 1.00 90.12 78 SER A N 1
ATOM 633 C CA . SER A 1 78 ? -14.634 4.322 28.541 1.00 90.12 78 SER A CA 1
ATOM 634 C C . SER A 1 78 ? -15.866 3.430 28.361 1.00 90.12 78 SER A C 1
ATOM 636 O O . SER A 1 78 ? -16.816 3.527 29.136 1.00 90.12 78 SER A O 1
ATOM 638 N N . HIS A 1 79 ? -15.852 2.545 27.362 1.00 91.50 79 HIS A N 1
ATOM 639 C CA . HIS A 1 79 ? -16.990 1.699 26.993 1.00 91.50 79 HIS A CA 1
ATOM 640 C C . HIS A 1 79 ? -16.822 0.226 27.376 1.00 91.50 79 HIS A C 1
ATOM 642 O O . HIS A 1 79 ? -17.685 -0.588 27.055 1.00 91.50 79 HIS A O 1
ATOM 648 N N . ARG A 1 80 ? -15.758 -0.127 28.111 1.00 90.88 80 ARG A N 1
ATOM 649 C CA . ARG A 1 80 ? -15.386 -1.520 28.408 1.00 90.88 80 ARG A CA 1
ATOM 650 C C . ARG A 1 80 ? -16.529 -2.386 28.940 1.00 90.88 80 ARG A C 1
ATOM 652 O O . ARG A 1 80 ? -16.645 -3.535 28.547 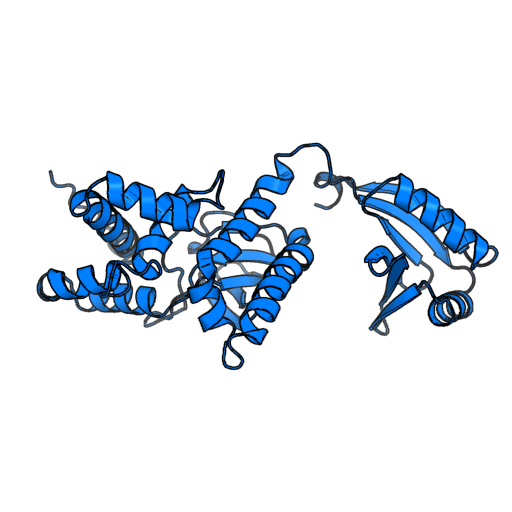1.00 90.88 80 ARG A O 1
ATOM 659 N N . GLU A 1 81 ? -17.361 -1.851 29.830 1.00 92.69 81 GLU A N 1
ATOM 660 C CA . GLU A 1 81 ? -18.469 -2.600 30.446 1.00 92.69 81 GLU A CA 1
ATOM 661 C C . GLU A 1 81 ? -19.658 -2.829 29.501 1.00 92.69 81 GLU A C 1
ATOM 663 O O . GLU A 1 81 ? -20.476 -3.711 29.747 1.00 92.69 81 GLU A O 1
ATOM 668 N N . LYS A 1 82 ? -19.773 -2.026 28.436 1.00 91.56 82 LYS A N 1
ATOM 669 C CA . LYS A 1 82 ? -20.841 -2.132 27.433 1.00 91.56 82 LYS A CA 1
ATOM 670 C C . LYS A 1 82 ? -20.444 -3.010 26.246 1.00 91.56 82 LYS A C 1
ATOM 672 O O . LYS A 1 82 ? -21.328 -3.490 25.548 1.00 91.56 82 LYS A O 1
ATOM 677 N N . LEU A 1 83 ? -19.142 -3.194 26.035 1.00 91.62 83 LEU A N 1
ATOM 678 C CA . LEU A 1 83 ? -18.580 -4.005 24.963 1.00 91.62 83 LEU A CA 1
ATOM 679 C C . LEU A 1 83 ? -18.475 -5.467 25.397 1.00 91.62 83 LEU A C 1
ATOM 681 O O . LEU A 1 83 ? -17.974 -5.782 26.481 1.00 91.62 83 LEU A O 1
ATOM 685 N N . THR A 1 84 ? -18.877 -6.370 24.518 1.00 91.81 84 THR A N 1
ATOM 686 C CA . THR A 1 84 ? -18.620 -7.805 24.643 1.00 91.81 84 THR A CA 1
ATOM 687 C C . THR A 1 84 ? -17.119 -8.106 24.560 1.00 91.81 84 THR A C 1
ATOM 689 O O . THR A 1 84 ? -16.319 -7.294 24.090 1.00 91.81 84 THR A O 1
ATOM 692 N N . GLU A 1 85 ? -16.703 -9.293 25.008 1.00 90.06 85 GLU A N 1
ATOM 693 C CA . GLU A 1 85 ? -15.294 -9.707 24.924 1.00 90.06 85 GLU A CA 1
ATOM 694 C C . GLU A 1 85 ? -14.785 -9.761 23.474 1.00 90.06 85 GLU A C 1
ATOM 696 O O . GLU A 1 85 ? -13.641 -9.383 23.211 1.00 90.06 85 GLU A O 1
ATOM 701 N N . GLU A 1 86 ? -15.636 -10.177 22.529 1.00 86.56 86 GLU A N 1
ATOM 702 C CA . GLU A 1 86 ? -15.278 -10.237 21.109 1.00 86.56 86 GLU A CA 1
ATOM 703 C C . GLU A 1 86 ? -15.058 -8.823 20.529 1.00 86.56 86 GLU A C 1
ATOM 705 O O . GLU A 1 86 ? -14.053 -8.587 19.856 1.00 86.56 86 GLU A O 1
ATOM 710 N N . GLU A 1 87 ? -15.911 -7.848 20.868 1.00 89.06 87 GLU A N 1
ATOM 711 C CA . GLU A 1 87 ? -15.751 -6.439 20.465 1.00 89.06 87 GLU A CA 1
ATOM 712 C C . GLU A 1 87 ? -14.498 -5.801 21.083 1.00 89.06 87 GLU A C 1
ATOM 714 O O . GLU A 1 87 ? -13.732 -5.117 20.400 1.00 89.06 87 GLU A O 1
ATOM 719 N N . GLN A 1 88 ? -14.229 -6.068 22.366 1.00 91.50 88 GLN A N 1
ATOM 720 C CA . GLN A 1 88 ? -13.003 -5.604 23.024 1.00 91.50 88 GLN A CA 1
ATOM 721 C C . GLN A 1 88 ? -11.757 -6.151 22.314 1.00 91.50 88 GLN A C 1
ATOM 723 O O . GLN A 1 88 ? -10.797 -5.412 22.077 1.00 91.50 88 GLN A O 1
ATOM 728 N N . LYS A 1 89 ? -11.777 -7.435 21.942 1.00 89.12 89 LYS A N 1
ATOM 729 C CA . LYS A 1 89 ? -10.684 -8.085 21.214 1.00 89.12 89 LYS A CA 1
ATOM 730 C C . LYS A 1 89 ? -10.521 -7.522 19.804 1.00 89.12 89 LYS A C 1
ATOM 732 O O . LYS A 1 89 ? -9.391 -7.282 19.386 1.00 89.12 89 LYS A O 1
ATOM 737 N N . TYR A 1 90 ? -11.618 -7.257 19.101 1.00 88.50 90 TYR A N 1
ATOM 738 C CA . TYR A 1 90 ? -11.596 -6.610 17.791 1.00 88.50 90 TYR A CA 1
ATOM 739 C C . TYR A 1 90 ? -10.915 -5.235 17.855 1.00 88.50 90 TYR A C 1
ATOM 741 O O . TYR A 1 90 ? -9.968 -4.978 17.108 1.00 88.50 90 TYR A O 1
ATOM 749 N N . ILE A 1 91 ? -11.306 -4.382 18.810 1.00 90.56 91 ILE A N 1
ATOM 750 C CA . ILE A 1 91 ? -10.686 -3.059 18.990 1.00 90.56 91 ILE A CA 1
ATOM 751 C C . ILE A 1 91 ? -9.204 -3.201 19.347 1.00 90.56 91 ILE A C 1
ATOM 753 O O . ILE A 1 91 ? -8.362 -2.474 18.818 1.00 90.56 91 ILE A O 1
ATOM 757 N N . GLN A 1 92 ? -8.864 -4.156 20.215 1.00 91.00 92 GLN A N 1
ATOM 758 C CA . GLN A 1 92 ? -7.482 -4.412 20.609 1.00 91.00 92 GLN A CA 1
ATOM 759 C C . GLN A 1 92 ? -6.612 -4.863 19.426 1.00 91.00 92 GLN A C 1
ATOM 761 O O . GLN A 1 92 ? -5.470 -4.411 19.317 1.00 91.00 92 GLN A O 1
ATOM 766 N N . ASN A 1 93 ? -7.153 -5.692 18.533 1.00 89.88 93 ASN A N 1
ATOM 767 C CA . ASN A 1 93 ? -6.504 -6.105 17.290 1.00 89.88 93 ASN A CA 1
ATOM 768 C C . ASN A 1 93 ? -6.331 -4.926 16.317 1.00 89.88 93 ASN A C 1
ATOM 770 O O . ASN A 1 93 ? -5.279 -4.776 15.690 1.00 89.88 93 ASN A O 1
ATOM 774 N N . GLY A 1 94 ? -7.324 -4.038 16.222 1.00 90.06 94 GLY A N 1
ATOM 775 C CA . GLY A 1 94 ? -7.192 -2.770 15.500 1.00 90.06 94 GLY A CA 1
ATOM 776 C C . GLY A 1 94 ? -6.055 -1.908 16.063 1.00 90.06 94 GLY A C 1
ATOM 777 O O . GLY A 1 94 ? -5.190 -1.438 15.333 1.00 90.06 94 GLY A O 1
ATOM 778 N N . LEU A 1 95 ? -5.963 -1.788 17.388 1.00 90.00 95 LEU A N 1
ATOM 779 C CA . LEU A 1 95 ? -4.915 -1.010 18.055 1.00 90.00 95 LEU A CA 1
ATOM 780 C C . LEU A 1 95 ? -3.500 -1.578 17.883 1.00 90.00 95 LEU A C 1
ATOM 782 O O . LEU A 1 95 ? -2.539 -0.815 18.010 1.00 90.00 95 LEU A O 1
ATOM 786 N N . THR A 1 96 ? -3.331 -2.876 17.628 1.00 88.62 96 THR A N 1
ATOM 787 C CA . THR A 1 96 ? -2.011 -3.507 17.439 1.00 88.62 96 THR A CA 1
ATOM 788 C C . THR A 1 96 ? -1.630 -3.692 15.977 1.00 88.62 96 THR A C 1
ATOM 790 O O . THR A 1 96 ? -0.438 -3.690 15.684 1.00 88.62 96 THR A O 1
ATOM 793 N N . SER A 1 97 ? -2.597 -3.759 15.063 1.00 89.69 97 SER A N 1
ATOM 794 C CA . SER A 1 97 ? -2.340 -3.806 13.619 1.00 89.69 97 SER A CA 1
ATOM 795 C C . SER A 1 97 ? -1.765 -2.493 13.072 1.00 89.69 97 SER A C 1
ATOM 797 O O . SER A 1 97 ? -1.704 -1.466 13.769 1.00 89.69 97 SER A O 1
ATOM 799 N N . PHE A 1 98 ? -1.324 -2.548 11.819 1.00 89.19 98 PHE A N 1
ATOM 800 C CA . PHE A 1 98 ? -0.790 -1.443 11.029 1.00 89.19 98 PHE A CA 1
ATOM 801 C C . PHE A 1 98 ? -1.282 -1.564 9.581 1.00 89.19 98 PHE A C 1
ATOM 803 O O . PHE A 1 98 ? -1.741 -2.631 9.163 1.00 89.19 98 PHE A O 1
ATOM 810 N N . LEU A 1 99 ? -1.205 -0.470 8.821 1.00 88.31 99 LEU A N 1
ATOM 811 C CA . LEU A 1 99 ? -1.505 -0.501 7.394 1.00 88.31 99 LEU A CA 1
ATOM 812 C C . LEU A 1 99 ? -0.445 -1.318 6.655 1.00 88.31 99 LEU A C 1
ATOM 814 O O . LEU A 1 99 ? 0.733 -0.971 6.698 1.00 88.31 99 LEU A O 1
ATOM 818 N N . GLY A 1 100 ? -0.861 -2.371 5.961 1.00 91.19 100 GLY A N 1
ATOM 819 C CA . GLY A 1 100 ? 0.022 -3.161 5.114 1.00 91.19 100 GLY A CA 1
ATOM 820 C C . GLY A 1 100 ? -0.236 -2.922 3.633 1.00 91.19 100 GLY A C 1
ATOM 821 O O . GLY A 1 100 ? -1.349 -2.586 3.225 1.00 91.19 100 GLY A O 1
ATOM 822 N N . LEU A 1 101 ? 0.819 -3.130 2.849 1.00 93.50 101 LEU A N 1
ATOM 823 C CA . LEU A 1 101 ? 0.764 -3.248 1.400 1.00 93.50 101 LEU A CA 1
ATOM 824 C C . LEU A 1 101 ? 1.075 -4.701 1.062 1.00 93.50 101 LEU A C 1
ATOM 826 O O . LEU A 1 101 ? 2.144 -5.207 1.418 1.00 93.50 101 LEU A O 1
ATOM 830 N N . TYR A 1 102 ? 0.133 -5.367 0.414 1.00 94.75 102 TYR A N 1
ATOM 831 C CA . TYR A 1 102 ? 0.189 -6.792 0.144 1.00 94.75 102 TYR A CA 1
ATOM 832 C C . TYR A 1 102 ? 0.124 -7.058 -1.350 1.00 94.75 102 TYR A C 1
ATOM 834 O O . TYR A 1 102 ? -0.627 -6.408 -2.060 1.00 94.75 102 TYR A O 1
ATOM 842 N N . GLU A 1 103 ? 0.865 -8.043 -1.821 1.00 94.38 103 GLU A N 1
ATOM 843 C CA . GLU A 1 103 ? 0.725 -8.586 -3.165 1.00 94.38 103 GLU A CA 1
ATOM 844 C C . GLU A 1 103 ? -0.193 -9.808 -3.126 1.00 94.38 103 GLU A C 1
ATOM 846 O O . GLU A 1 103 ? -0.026 -10.686 -2.273 1.00 94.38 103 GLU A O 1
ATOM 851 N N . VAL A 1 104 ? -1.144 -9.891 -4.056 1.00 93.25 104 VAL A N 1
ATOM 852 C CA . VAL A 1 104 ? -1.937 -11.106 -4.267 1.00 93.25 104 VAL A CA 1
ATOM 853 C C . VAL A 1 104 ? -1.068 -12.148 -4.968 1.00 93.25 104 VAL A C 1
ATOM 855 O O . VAL A 1 104 ? -0.887 -12.102 -6.180 1.00 93.25 104 VAL A O 1
ATOM 858 N N . THR A 1 105 ? -0.525 -13.107 -4.226 1.00 92.31 105 THR A N 1
ATOM 859 C CA . THR A 1 105 ? 0.421 -14.095 -4.776 1.00 92.31 105 THR A CA 1
ATOM 860 C C . THR A 1 105 ? -0.257 -15.369 -5.261 1.00 92.31 105 THR A C 1
ATOM 862 O O . THR A 1 105 ? 0.276 -16.061 -6.128 1.00 92.31 105 THR A O 1
ATOM 865 N N . GLN A 1 106 ? -1.426 -15.700 -4.705 1.00 91.56 106 GLN A N 1
ATOM 866 C CA . GLN A 1 106 ? -2.230 -16.850 -5.113 1.00 91.56 106 GLN A CA 1
ATOM 867 C C . GLN A 1 106 ? -3.715 -16.525 -4.996 1.00 91.56 106 GLN A C 1
ATOM 869 O O . GLN A 1 106 ? -4.147 -15.867 -4.048 1.00 91.56 106 GLN A O 1
ATOM 874 N N . MET A 1 107 ? -4.503 -17.041 -5.935 1.00 90.88 107 MET A N 1
ATOM 875 C CA . MET A 1 107 ? -5.953 -16.908 -5.927 1.00 90.88 107 MET A CA 1
ATOM 876 C C . MET A 1 107 ? -6.599 -18.198 -6.416 1.00 90.88 107 MET A C 1
ATOM 878 O O . MET A 1 107 ? -6.245 -18.709 -7.479 1.00 90.88 107 MET A O 1
ATOM 882 N N . ASN A 1 108 ? -7.556 -18.706 -5.647 1.00 89.50 108 ASN A N 1
ATOM 883 C CA . ASN A 1 108 ? -8.440 -19.787 -6.066 1.00 89.50 108 ASN A CA 1
ATOM 884 C C . ASN A 1 108 ? -9.912 -19.355 -5.898 1.00 89.50 108 ASN A C 1
ATOM 886 O O . ASN A 1 108 ? -10.215 -18.156 -5.821 1.00 89.50 108 ASN A O 1
ATOM 890 N N . ASP A 1 109 ? -10.840 -20.309 -5.935 1.00 87.81 109 ASP A N 1
ATOM 891 C CA . ASP A 1 109 ? -12.273 -20.009 -5.880 1.00 87.81 109 ASP A CA 1
ATOM 892 C C . ASP A 1 109 ? -12.712 -19.464 -4.511 1.00 87.81 109 ASP A C 1
ATOM 894 O O . ASP A 1 109 ? -13.547 -18.560 -4.468 1.00 87.81 109 ASP A O 1
ATOM 898 N N . ASP A 1 110 ? -12.100 -19.926 -3.415 1.00 91.06 110 ASP A N 1
ATOM 899 C CA . ASP A 1 110 ? -12.539 -19.634 -2.041 1.00 91.06 110 ASP A CA 1
ATOM 900 C C . ASP A 1 110 ? -11.523 -18.823 -1.222 1.00 91.06 110 ASP A C 1
ATOM 902 O O . ASP A 1 110 ? -11.882 -18.209 -0.214 1.00 91.06 110 ASP A O 1
ATOM 906 N N . GLU A 1 111 ? -10.260 -18.799 -1.638 1.00 92.94 111 GLU A N 1
ATOM 907 C CA . GLU A 1 111 ? -9.137 -18.250 -0.884 1.00 92.94 111 GLU A CA 1
ATOM 908 C C . GLU A 1 111 ? -8.242 -17.346 -1.735 1.00 92.94 111 GLU A C 1
ATOM 910 O O . GLU A 1 111 ? -8.037 -17.543 -2.939 1.00 92.94 111 GLU A O 1
ATOM 915 N N . VAL A 1 112 ? -7.662 -16.360 -1.057 1.00 93.00 112 VAL A N 1
ATOM 916 C CA . VAL A 1 112 ? -6.668 -15.430 -1.585 1.00 93.00 112 VAL A CA 1
ATOM 917 C C . VAL A 1 112 ? -5.471 -15.441 -0.644 1.00 93.00 112 VAL A C 1
ATOM 919 O O . VAL A 1 112 ? -5.627 -15.311 0.570 1.00 93.00 112 VAL A O 1
ATOM 922 N N . THR A 1 113 ? -4.269 -15.592 -1.197 1.00 94.81 113 THR A N 1
ATOM 923 C CA . THR A 1 113 ? -3.026 -15.426 -0.438 1.00 94.81 113 THR A CA 1
ATOM 924 C C . THR A 1 113 ? -2.458 -14.042 -0.696 1.00 94.81 113 THR A C 1
ATOM 926 O O . THR A 1 113 ? -2.177 -13.675 -1.838 1.00 94.81 113 THR A O 1
ATOM 929 N N . LEU A 1 114 ? -2.290 -13.289 0.384 1.00 95.50 114 LEU A N 1
ATOM 930 C CA . LEU A 1 114 ? -1.676 -11.973 0.411 1.00 95.50 114 LEU A CA 1
ATOM 931 C C . LEU A 1 114 ? -0.281 -12.070 1.014 1.00 95.50 114 LEU A C 1
ATOM 933 O O . LEU A 1 114 ? -0.130 -12.604 2.109 1.00 95.50 114 LEU A O 1
ATOM 937 N N . LYS A 1 115 ? 0.721 -11.498 0.354 1.00 95.44 115 LYS A N 1
ATOM 938 C CA . LYS A 1 115 ? 2.076 -11.381 0.894 1.00 95.44 115 LYS A CA 1
ATOM 939 C C . LYS A 1 115 ? 2.402 -9.930 1.184 1.00 95.44 115 LYS A C 1
ATOM 941 O O . LYS A 1 115 ? 2.412 -9.116 0.266 1.00 95.44 115 LYS A O 1
ATOM 946 N N . ASN A 1 116 ? 2.693 -9.591 2.434 1.00 94.81 116 ASN A N 1
ATOM 947 C CA . ASN A 1 116 ? 3.118 -8.240 2.782 1.00 94.81 116 ASN A CA 1
ATOM 948 C C . ASN A 1 116 ? 4.468 -7.935 2.119 1.00 94.81 116 ASN A C 1
ATOM 950 O O . ASN A 1 116 ? 5.434 -8.674 2.293 1.00 94.81 116 ASN A O 1
ATOM 954 N N . ILE A 1 117 ? 4.547 -6.843 1.368 1.00 93.88 117 ILE A N 1
ATOM 955 C CA . ILE A 1 117 ? 5.709 -6.532 0.525 1.00 93.88 117 ILE A CA 1
ATOM 956 C C . ILE A 1 117 ? 6.913 -6.078 1.363 1.00 93.88 117 ILE A C 1
ATOM 958 O O . ILE A 1 117 ? 8.057 -6.257 0.953 1.00 93.88 117 ILE A O 1
ATOM 962 N N . PHE A 1 118 ? 6.672 -5.535 2.559 1.00 91.81 118 PHE A N 1
ATOM 963 C CA . PHE A 1 118 ? 7.726 -5.038 3.444 1.00 91.81 118 PHE A CA 1
ATOM 964 C C . PHE A 1 118 ? 8.116 -6.046 4.527 1.00 91.81 118 PHE A C 1
ATOM 966 O O . PHE A 1 118 ? 9.300 -6.198 4.830 1.00 91.81 118 PHE A O 1
ATOM 973 N N . THR A 1 119 ? 7.139 -6.731 5.130 1.00 90.25 119 THR A N 1
ATOM 974 C CA . THR A 1 119 ? 7.399 -7.713 6.201 1.00 90.25 119 THR A CA 1
ATOM 975 C C . THR A 1 119 ? 7.591 -9.134 5.678 1.00 90.25 119 THR A C 1
ATOM 977 O O . THR A 1 119 ? 8.109 -9.974 6.410 1.00 90.25 119 THR A O 1
ATOM 980 N N . TYR A 1 120 ? 7.224 -9.401 4.419 1.00 90.81 120 TYR A N 1
ATOM 981 C CA . TYR A 1 120 ? 7.234 -10.724 3.782 1.00 90.81 120 TYR A CA 1
ATOM 982 C C . TYR A 1 120 ? 6.341 -11.768 4.467 1.00 90.81 120 TYR A C 1
ATOM 984 O O . TYR A 1 120 ? 6.480 -12.959 4.198 1.00 90.81 120 TYR A O 1
ATOM 992 N N . GLU A 1 121 ? 5.425 -11.335 5.333 1.00 93.00 121 GLU A N 1
ATOM 993 C CA . GLU A 1 121 ? 4.442 -12.207 5.974 1.00 93.00 121 GLU A CA 1
ATOM 994 C C . GLU A 1 121 ? 3.332 -12.591 4.991 1.00 93.00 121 GLU A C 1
ATOM 996 O O . GLU A 1 121 ? 2.790 -11.732 4.290 1.00 93.00 121 GLU A O 1
ATOM 1001 N N . ASP A 1 122 ? 2.980 -13.876 4.973 1.00 93.44 122 ASP A N 1
ATOM 1002 C CA . ASP A 1 122 ? 1.904 -14.421 4.148 1.00 93.44 122 ASP A CA 1
ATOM 1003 C C . ASP A 1 122 ? 0.605 -14.569 4.956 1.00 93.44 122 ASP A C 1
ATOM 1005 O O . ASP A 1 122 ? 0.592 -15.074 6.083 1.00 93.44 122 ASP A O 1
ATOM 1009 N N . PHE A 1 123 ? -0.513 -14.190 4.341 1.00 94.06 123 PHE A N 1
ATOM 1010 C CA . PHE A 1 123 ? -1.856 -14.270 4.903 1.00 94.06 123 PHE A CA 1
ATOM 1011 C C . PHE A 1 123 ? -2.774 -14.993 3.921 1.00 94.06 123 PHE A C 1
ATOM 1013 O O . PHE A 1 123 ? -3.040 -14.496 2.831 1.00 94.06 123 PHE A O 1
ATOM 1020 N N . ASN A 1 124 ? -3.294 -16.156 4.316 1.00 93.50 124 ASN A N 1
ATOM 1021 C CA . ASN A 1 124 ? -4.357 -16.833 3.575 1.00 93.50 124 ASN A CA 1
ATOM 1022 C C . ASN A 1 124 ? -5.718 -16.376 4.121 1.00 93.50 124 ASN A C 1
ATOM 1024 O O . ASN A 1 124 ? -6.008 -16.551 5.308 1.00 93.50 124 ASN A O 1
ATOM 1028 N N . MET A 1 125 ? -6.525 -15.766 3.257 1.00 91.31 125 MET A N 1
ATOM 1029 C CA . MET A 1 125 ? -7.789 -15.119 3.589 1.00 91.31 125 MET A CA 1
ATOM 1030 C C . MET A 1 125 ? -8.925 -15.686 2.742 1.00 91.31 125 MET A C 1
ATOM 1032 O O . MET A 1 125 ? -8.727 -16.067 1.591 1.00 91.31 125 MET A O 1
ATOM 1036 N N . ASP A 1 126 ? -10.141 -15.692 3.288 1.00 89.25 126 ASP A N 1
ATOM 1037 C CA . ASP A 1 126 ? -11.320 -16.060 2.501 1.00 89.25 126 ASP A CA 1
ATOM 1038 C C . ASP A 1 126 ? -11.588 -15.000 1.416 1.00 89.25 126 ASP A C 1
ATOM 1040 O O . ASP A 1 126 ? -11.648 -13.802 1.700 1.00 89.25 126 ASP A O 1
ATOM 1044 N N . LYS A 1 127 ? -11.839 -15.425 0.177 1.00 86.75 127 LYS A N 1
ATOM 1045 C CA . LYS A 1 127 ? -12.078 -14.527 -0.966 1.00 86.75 127 LYS A CA 1
ATOM 1046 C C . LYS A 1 127 ? -13.286 -13.605 -0.777 1.00 86.75 127 LYS A C 1
ATOM 1048 O O . LYS A 1 127 ? -13.301 -12.499 -1.303 1.00 86.75 127 LYS A O 1
ATOM 1053 N N . LYS A 1 128 ? -14.265 -14.012 0.040 1.00 84.69 128 LYS A N 1
ATOM 1054 C CA . LYS A 1 128 ? -15.450 -13.205 0.396 1.00 84.69 128 LYS A CA 1
ATOM 1055 C C . LYS A 1 128 ? -15.122 -11.852 1.043 1.00 84.69 128 LYS A C 1
ATOM 1057 O O . LYS A 1 128 ? -16.005 -11.008 1.142 1.00 84.69 128 LYS A O 1
ATOM 1062 N N . TRP A 1 129 ? -13.894 -11.671 1.532 1.00 80.00 129 TRP A N 1
ATOM 1063 C CA . TRP A 1 129 ? -13.431 -10.413 2.116 1.00 80.00 129 TRP A CA 1
ATOM 1064 C C . TRP A 1 129 ? -13.137 -9.326 1.080 1.00 80.00 129 TRP A C 1
ATOM 1066 O O . TRP A 1 129 ? -13.010 -8.161 1.446 1.00 80.00 129 TRP A O 1
ATOM 1076 N N . PHE A 1 130 ? -13.046 -9.688 -0.197 1.00 80.75 130 PHE A N 1
ATOM 1077 C CA . PHE A 1 130 ? -12.832 -8.754 -1.290 1.00 80.75 130 PHE A CA 1
ATOM 1078 C C . PHE A 1 130 ? -14.189 -8.438 -1.925 1.00 80.75 130 PHE A C 1
ATOM 1080 O O . PHE A 1 130 ? -14.822 -9.312 -2.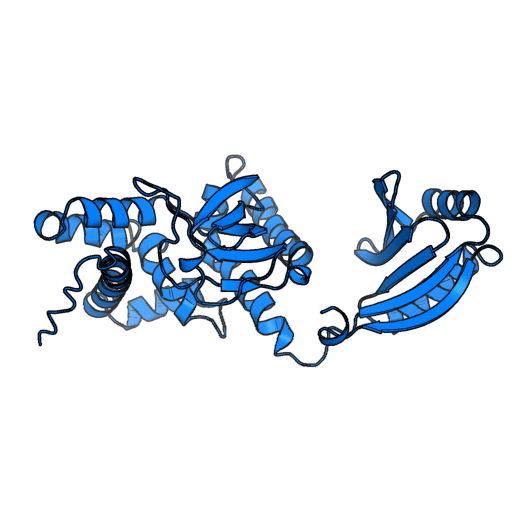516 1.00 80.75 130 PHE A O 1
ATOM 1087 N N . GLN A 1 131 ? -14.665 -7.200 -1.750 1.00 63.84 131 GLN A N 1
ATOM 1088 C CA . GLN A 1 131 ? -15.923 -6.737 -2.355 1.00 63.84 131 GLN A CA 1
ATOM 1089 C C . GLN A 1 131 ? -15.802 -6.574 -3.879 1.00 63.84 131 GLN A C 1
ATOM 1091 O O . GLN A 1 131 ? -16.790 -6.715 -4.598 1.00 63.84 131 GLN A O 1
ATOM 1096 N N . GLU A 1 132 ? -14.586 -6.322 -4.365 1.00 64.31 132 GLU A N 1
ATOM 1097 C CA . GLU A 1 132 ? -14.248 -6.200 -5.781 1.00 64.31 132 GLU A CA 1
ATOM 1098 C C . GLU A 1 132 ? -13.443 -7.412 -6.267 1.00 64.31 132 GLU A C 1
ATOM 1100 O O . GLU A 1 132 ? -12.798 -8.114 -5.482 1.00 64.31 132 GLU A O 1
ATOM 1105 N N . ASN A 1 133 ? -13.454 -7.652 -7.582 1.00 66.38 133 ASN A N 1
ATOM 1106 C CA . ASN A 1 133 ? -12.610 -8.667 -8.211 1.00 66.38 133 ASN A CA 1
ATOM 1107 C C . ASN A 1 133 ? -11.144 -8.218 -8.168 1.00 66.38 133 ASN A C 1
ATOM 1109 O O . ASN A 1 133 ? -10.622 -7.677 -9.142 1.00 66.38 133 ASN A O 1
ATOM 1113 N N . VAL A 1 134 ? -10.476 -8.442 -7.037 1.00 81.19 134 VAL A N 1
ATOM 1114 C CA . VAL A 1 134 ? -9.030 -8.250 -6.936 1.00 81.19 134 VAL A CA 1
ATOM 1115 C C . VAL A 1 134 ? -8.333 -9.219 -7.899 1.00 81.19 134 VAL A C 1
ATOM 1117 O O . VAL A 1 134 ? -8.666 -10.405 -7.946 1.00 81.19 134 VAL A O 1
ATOM 1120 N N . ALA A 1 135 ? -7.402 -8.717 -8.708 1.00 83.94 135 ALA A N 1
ATOM 1121 C CA . ALA A 1 135 ? -6.665 -9.532 -9.669 1.00 83.94 135 ALA A CA 1
ATOM 1122 C C . ALA A 1 135 ? -5.477 -10.250 -9.007 1.00 83.94 135 ALA A C 1
ATOM 1124 O O . ALA A 1 135 ? -4.948 -9.803 -7.986 1.00 83.94 135 ALA A O 1
ATOM 1125 N N . LEU A 1 136 ? -5.024 -11.355 -9.608 1.00 84.50 136 LEU A N 1
ATOM 1126 C CA . LEU A 1 136 ? -3.735 -11.953 -9.253 1.00 84.50 136 LEU A CA 1
ATOM 1127 C C . LEU A 1 136 ? -2.620 -10.916 -9.475 1.00 84.50 136 LEU A C 1
ATOM 1129 O O . LEU A 1 136 ? -2.676 -10.146 -10.431 1.00 84.50 136 LEU A O 1
ATOM 1133 N N . TYR A 1 137 ? -1.637 -10.888 -8.579 1.00 85.56 137 TYR A N 1
ATOM 1134 C CA . TYR A 1 137 ? -0.556 -9.900 -8.498 1.00 85.56 137 TYR A CA 1
ATOM 1135 C C . TYR A 1 137 ? -0.986 -8.467 -8.175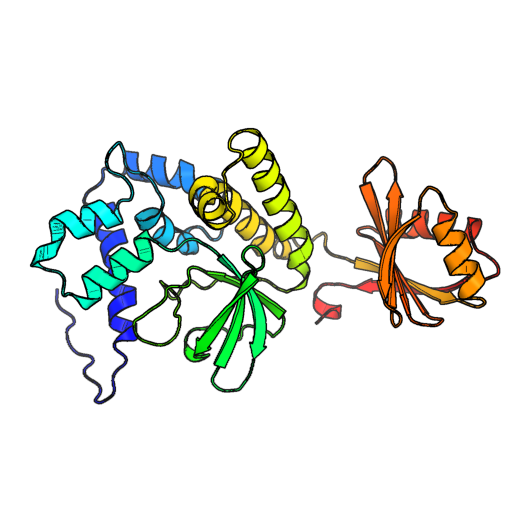 1.00 85.56 137 TYR A C 1
ATOM 1137 O O . TYR A 1 137 ? -0.123 -7.621 -7.972 1.00 85.56 137 TYR A O 1
ATOM 1145 N N . ALA A 1 138 ? -2.279 -8.158 -8.044 1.00 88.44 138 ALA A N 1
ATOM 1146 C CA . ALA A 1 138 ? -2.685 -6.828 -7.603 1.00 88.44 138 ALA A CA 1
ATOM 1147 C C . ALA A 1 138 ? -2.086 -6.493 -6.228 1.00 88.44 138 ALA A C 1
ATOM 1149 O O . ALA A 1 138 ? -1.847 -7.367 -5.385 1.00 88.44 138 ALA A O 1
ATOM 1150 N N . LEU A 1 139 ? -1.866 -5.203 -6.007 1.00 91.50 139 LEU A N 1
ATOM 1151 C CA . LEU A 1 139 ? -1.482 -4.679 -4.711 1.00 91.50 139 LEU A CA 1
ATOM 1152 C C . LEU A 1 139 ? -2.742 -4.385 -3.916 1.00 91.50 139 LEU A C 1
ATOM 1154 O O . LEU A 1 139 ? -3.670 -3.759 -4.411 1.00 91.50 139 LEU A O 1
ATOM 1158 N N . VAL A 1 140 ? -2.755 -4.801 -2.665 1.00 92.00 140 VAL A N 1
ATOM 1159 C CA . VAL A 1 140 ? -3.847 -4.588 -1.730 1.00 92.00 140 VAL A CA 1
ATOM 1160 C C . VAL A 1 140 ? -3.315 -3.750 -0.583 1.00 92.00 140 VAL A C 1
ATOM 1162 O O . VAL A 1 140 ? -2.325 -4.100 0.054 1.00 92.00 140 VAL A O 1
ATOM 1165 N N . VAL A 1 141 ? -3.980 -2.641 -0.309 1.00 90.50 141 VAL A N 1
ATOM 1166 C CA . VAL A 1 141 ? -3.692 -1.736 0.794 1.00 90.50 141 VAL A CA 1
ATOM 1167 C C . VAL A 1 141 ? -4.803 -1.904 1.818 1.00 90.50 141 VAL A C 1
ATOM 1169 O O . VAL A 1 141 ? -5.960 -1.566 1.568 1.00 90.50 141 VAL A O 1
ATOM 1172 N N . ALA A 1 142 ? -4.462 -2.495 2.961 1.00 90.19 142 ALA A N 1
ATOM 1173 C CA . ALA A 1 142 ? -5.442 -2.848 3.981 1.00 90.19 142 ALA A CA 1
ATOM 1174 C C . ALA A 1 142 ? -4.809 -3.029 5.367 1.00 90.19 142 ALA A C 1
ATOM 1176 O O . ALA A 1 142 ? -3.593 -3.160 5.528 1.00 90.19 142 ALA A O 1
ATOM 1177 N N . ARG A 1 143 ? -5.652 -3.100 6.398 1.00 89.25 143 ARG A N 1
ATOM 1178 C CA . ARG A 1 143 ? -5.264 -3.597 7.724 1.00 89.25 143 ARG A CA 1
ATOM 1179 C C . ARG A 1 143 ? -5.691 -5.041 7.859 1.00 89.25 143 ARG A C 1
ATOM 1181 O O . ARG A 1 143 ? -6.885 -5.314 7.876 1.00 89.25 143 ARG A O 1
ATOM 1188 N N . VAL A 1 144 ? -4.728 -5.941 8.006 1.00 90.31 144 VAL A N 1
ATOM 1189 C CA . VAL A 1 144 ? -5.001 -7.346 8.312 1.00 90.31 144 VAL A CA 1
ATOM 1190 C C . VAL A 1 144 ? -4.863 -7.554 9.817 1.00 90.31 144 VAL A C 1
ATOM 1192 O O . VAL A 1 144 ? -3.923 -7.066 10.447 1.00 90.31 144 VAL A O 1
ATOM 1195 N N . VAL A 1 145 ? -5.820 -8.265 10.407 1.00 88.50 145 VAL A N 1
ATOM 1196 C CA . VAL A 1 145 ? -5.810 -8.661 11.815 1.00 88.50 145 VAL A CA 1
ATOM 1197 C C . VAL A 1 145 ? -5.895 -10.174 11.949 1.00 88.50 145 VAL A C 1
ATOM 1199 O O . VAL A 1 145 ? -6.636 -10.849 11.232 1.00 88.50 145 VAL A O 1
ATOM 1202 N N . HIS A 1 146 ? -5.165 -10.711 12.923 1.00 76.31 146 HIS A N 1
ATOM 1203 C CA . HIS A 1 146 ? -5.279 -12.111 13.313 1.00 76.31 146 HIS A CA 1
ATOM 1204 C C . HIS A 1 146 ? -6.486 -12.281 14.247 1.00 76.31 146 HIS A C 1
ATOM 1206 O O . HIS A 1 146 ? -6.448 -11.909 15.424 1.00 76.31 146 HIS A O 1
ATOM 1212 N N . GLY A 1 147 ? -7.588 -12.799 13.702 1.00 67.81 147 GLY A N 1
ATOM 1213 C CA . GLY A 1 147 ? -8.732 -13.262 14.489 1.00 67.81 147 GLY A CA 1
ATOM 1214 C C . GLY A 1 147 ? -8.456 -14.608 15.170 1.00 67.81 147 GLY A C 1
ATOM 1215 O O . GLY A 1 147 ? -7.386 -15.188 15.023 1.00 67.81 147 GLY A O 1
ATOM 1216 N N . GLU A 1 148 ? -9.441 -15.142 15.898 1.00 66.50 148 GLU A N 1
ATOM 1217 C CA . GLU A 1 148 ? -9.366 -16.509 16.460 1.00 66.50 148 GLU A CA 1
ATOM 1218 C C . GLU A 1 148 ? -9.382 -17.620 15.393 1.00 66.50 148 GLU A C 1
ATOM 1220 O O . GLU A 1 148 ? -9.168 -18.786 15.714 1.00 66.50 148 GLU A O 1
ATOM 1225 N N . GLY A 1 149 ? -9.618 -17.259 14.128 1.00 76.75 149 GLY A N 1
ATOM 1226 C CA . GLY A 1 149 ? -9.586 -18.148 12.971 1.00 76.75 149 GLY A CA 1
ATOM 1227 C C . GLY A 1 149 ? -8.592 -17.669 11.914 1.00 76.75 149 GLY A C 1
ATOM 1228 O O . GLY A 1 149 ? -7.423 -17.426 12.204 1.00 76.75 149 GLY A O 1
ATOM 1229 N N . LYS A 1 150 ? -9.055 -17.543 10.668 1.00 83.75 150 LYS A N 1
ATOM 1230 C CA . LYS A 1 150 ? -8.233 -17.008 9.577 1.00 83.75 150 LYS A CA 1
ATOM 1231 C C . LYS A 1 150 ? -7.986 -15.499 9.745 1.00 83.75 150 LYS A C 1
ATOM 1233 O O . LYS A 1 150 ? -8.818 -14.815 10.352 1.00 83.75 150 LYS A O 1
ATOM 1238 N N . PRO A 1 151 ? -6.870 -14.971 9.209 1.00 88.75 151 PRO A N 1
ATOM 1239 C CA . PRO A 1 151 ? -6.688 -13.537 9.048 1.00 88.75 151 PRO A CA 1
ATOM 1240 C C . PRO A 1 151 ? -7.875 -12.901 8.318 1.00 88.75 151 PRO A C 1
ATOM 1242 O O . PRO A 1 151 ? -8.444 -13.487 7.396 1.00 88.75 151 PRO A O 1
ATOM 1245 N N . GLN A 1 152 ? -8.234 -11.696 8.741 1.00 87.50 152 GLN A N 1
ATOM 1246 C CA . GLN A 1 152 ? -9.321 -10.913 8.161 1.00 87.50 152 GLN A CA 1
ATOM 1247 C C . GLN A 1 152 ? -8.906 -9.452 8.036 1.00 87.50 152 GLN A C 1
ATOM 1249 O O . GLN A 1 152 ? -7.986 -9.008 8.729 1.00 87.50 152 GLN A O 1
ATOM 1254 N N . PHE A 1 153 ? -9.590 -8.700 7.179 1.00 87.56 153 PHE A N 1
ATOM 1255 C CA . PHE A 1 153 ? -9.427 -7.255 7.182 1.00 87.56 153 PHE A CA 1
ATOM 1256 C C . PHE A 1 153 ? -10.070 -6.657 8.430 1.00 87.56 153 PHE A C 1
ATOM 1258 O O . PHE A 1 153 ? -11.053 -7.187 8.948 1.00 87.56 153 PHE A O 1
ATOM 1265 N N . LEU A 1 154 ? -9.483 -5.574 8.939 1.00 84.62 154 LEU A N 1
ATOM 1266 C CA . LEU A 1 154 ? -10.071 -4.833 10.047 1.00 84.62 154 LEU A CA 1
ATOM 1267 C C . LEU A 1 154 ? -11.410 -4.233 9.608 1.00 84.62 154 LEU A C 1
ATOM 1269 O O . LEU A 1 154 ? -12.390 -4.419 10.301 1.00 84.62 154 LEU A O 1
ATOM 1273 N N . ASN A 1 155 ? -11.474 -3.602 8.438 1.00 77.00 155 ASN A N 1
ATOM 1274 C CA . ASN A 1 155 ? -12.706 -3.092 7.838 1.00 77.00 155 ASN A CA 1
ATOM 1275 C C . ASN A 1 155 ? -12.835 -3.566 6.380 1.00 77.00 155 ASN A C 1
ATOM 1277 O O . ASN A 1 155 ? -11.924 -4.182 5.828 1.00 77.00 155 ASN A O 1
ATOM 1281 N N . ASN A 1 156 ? -13.972 -3.284 5.749 1.00 70.06 156 ASN A N 1
ATOM 1282 C CA . ASN A 1 156 ? -14.219 -3.624 4.346 1.00 70.06 156 ASN A CA 1
ATOM 1283 C C . ASN A 1 156 ? -13.592 -2.632 3.348 1.00 70.06 156 ASN A C 1
ATOM 1285 O O . ASN A 1 156 ? -13.677 -2.852 2.141 1.00 70.06 156 ASN A O 1
ATOM 1289 N N . ARG A 1 157 ? -12.949 -1.562 3.837 1.00 74.25 157 ARG A N 1
ATOM 1290 C CA . ARG A 1 157 ? -12.276 -0.541 3.023 1.00 74.25 157 ARG A CA 1
ATOM 1291 C C . ARG A 1 157 ? -10.914 -1.057 2.567 1.00 74.25 157 ARG A C 1
ATOM 1293 O O . ARG A 1 157 ? -9.859 -0.641 3.042 1.00 74.25 157 ARG A O 1
ATOM 1300 N N . VAL A 1 158 ? -10.978 -2.040 1.680 1.00 78.56 158 VAL A N 1
ATOM 1301 C CA . VAL A 1 158 ? -9.837 -2.650 1.007 1.00 78.56 158 VAL A CA 1
ATOM 1302 C C . VAL A 1 158 ? -9.570 -1.859 -0.255 1.00 78.56 158 VAL A C 1
ATOM 1304 O O . VAL A 1 158 ? -10.437 -1.764 -1.118 1.00 78.56 158 VAL A O 1
ATOM 1307 N N . PHE A 1 159 ? -8.368 -1.311 -0.366 1.00 81.50 159 PHE A N 1
ATOM 1308 C CA . PHE A 1 159 ? -7.979 -0.542 -1.535 1.00 81.50 159 PHE A CA 1
ATOM 1309 C C . PHE A 1 159 ? -7.057 -1.381 -2.422 1.00 81.50 159 PHE A C 1
ATOM 1311 O O . PHE A 1 159 ? -6.059 -1.911 -1.936 1.00 81.50 159 PHE A O 1
ATOM 1318 N N . ALA A 1 160 ? -7.390 -1.546 -3.703 1.00 85.62 160 ALA A N 1
ATOM 1319 C CA . ALA A 1 160 ? -6.604 -2.347 -4.638 1.00 85.62 160 ALA A CA 1
ATOM 1320 C C . ALA A 1 160 ? -5.957 -1.464 -5.713 1.00 85.62 160 ALA A C 1
ATOM 1322 O O . ALA A 1 160 ? -6.615 -0.627 -6.322 1.00 85.62 160 ALA A O 1
ATOM 1323 N N . LEU A 1 161 ? -4.667 -1.678 -5.966 1.00 83.75 161 LEU A N 1
ATOM 1324 C CA . LEU A 1 161 ? -3.909 -1.041 -7.036 1.00 83.75 161 LEU A CA 1
ATOM 1325 C C . LEU A 1 161 ? -3.426 -2.099 -8.038 1.00 83.75 161 LEU A C 1
ATOM 1327 O O . LEU A 1 161 ? -3.019 -3.193 -7.632 1.00 83.75 161 LEU A O 1
ATOM 1331 N N . PRO A 1 162 ? -3.398 -1.780 -9.341 1.00 81.94 162 PRO A N 1
ATOM 1332 C CA . PRO A 1 162 ? -2.749 -2.621 -10.339 1.00 81.94 162 PRO A CA 1
ATOM 1333 C C . PRO A 1 162 ? -1.280 -2.918 -10.000 1.00 81.94 162 PRO A C 1
ATOM 1335 O O . PRO A 1 162 ? -0.568 -2.065 -9.463 1.00 81.94 162 PRO A O 1
ATOM 1338 N N . TYR A 1 163 ? -0.809 -4.117 -10.366 1.00 80.19 163 TYR A N 1
ATOM 1339 C CA . TYR A 1 163 ? 0.562 -4.578 -10.091 1.00 80.19 163 TYR A CA 1
ATOM 1340 C C . TYR A 1 163 ? 1.640 -3.615 -10.610 1.00 80.19 163 TYR A C 1
ATOM 1342 O O . TYR A 1 163 ? 2.670 -3.438 -9.966 1.00 80.19 163 TYR A O 1
ATOM 1350 N N . GLN A 1 164 ? 1.383 -2.936 -11.733 1.00 75.75 164 GLN A N 1
ATOM 1351 C CA . GLN A 1 164 ? 2.316 -1.995 -12.364 1.00 75.75 164 GLN A CA 1
ATOM 1352 C C . GLN A 1 164 ? 2.790 -0.866 -11.433 1.00 75.75 164 GLN A C 1
ATOM 1354 O O . GLN A 1 164 ? 3.906 -0.373 -11.569 1.00 75.75 164 GLN A O 1
ATOM 1359 N N . TYR A 1 165 ? 1.989 -0.485 -10.432 1.00 82.94 165 TYR A N 1
ATOM 1360 C CA . TYR A 1 165 ? 2.372 0.557 -9.476 1.00 82.94 165 TYR A CA 1
ATOM 1361 C C . TYR A 1 165 ? 3.332 0.060 -8.387 1.00 82.94 165 TYR A C 1
ATOM 1363 O O . TYR A 1 165 ? 3.811 0.869 -7.592 1.00 82.94 165 TYR A O 1
ATOM 1371 N N . LYS A 1 166 ? 3.641 -1.244 -8.331 1.00 83.69 166 LYS A N 1
ATOM 1372 C CA . LYS A 1 166 ? 4.403 -1.871 -7.239 1.00 83.69 166 LYS A CA 1
ATOM 1373 C C . LYS A 1 166 ? 5.760 -1.229 -7.051 1.00 83.69 166 LYS A C 1
ATOM 1375 O O . LYS A 1 166 ? 6.054 -0.760 -5.957 1.00 83.69 166 LYS A O 1
ATOM 1380 N N . ASN A 1 167 ? 6.572 -1.189 -8.101 1.00 82.19 167 ASN A N 1
ATOM 1381 C CA . ASN A 1 167 ? 7.956 -0.737 -7.985 1.00 82.19 167 ASN A CA 1
ATOM 1382 C C . ASN A 1 167 ? 8.026 0.748 -7.615 1.00 82.19 167 ASN A C 1
ATOM 1384 O O . ASN A 1 167 ? 8.782 1.122 -6.721 1.00 82.19 167 ASN A O 1
ATOM 1388 N N . ILE A 1 168 ? 7.174 1.574 -8.231 1.00 84.12 168 ILE A N 1
ATOM 1389 C CA . ILE A 1 168 ? 7.105 3.014 -7.953 1.00 84.12 168 ILE A CA 1
ATOM 1390 C C . ILE A 1 168 ? 6.653 3.256 -6.508 1.00 84.12 168 ILE A C 1
ATOM 1392 O O . ILE A 1 168 ? 7.325 3.965 -5.760 1.00 84.12 168 ILE A O 1
ATOM 1396 N N . LEU A 1 169 ? 5.545 2.640 -6.087 1.00 87.00 169 LEU A N 1
ATOM 1397 C CA . LEU A 1 169 ? 4.997 2.819 -4.743 1.00 87.00 169 LEU A CA 1
ATOM 1398 C C . LEU A 1 169 ? 5.960 2.310 -3.663 1.00 87.00 169 LEU A C 1
ATOM 1400 O O . LEU A 1 169 ? 6.176 2.987 -2.658 1.00 87.00 169 LEU A O 1
ATOM 1404 N N . VAL A 1 170 ? 6.567 1.138 -3.873 1.00 88.12 170 VAL A N 1
ATOM 1405 C CA . VAL A 1 170 ? 7.569 0.577 -2.958 1.00 88.12 170 VAL A CA 1
ATOM 1406 C C . VAL A 1 170 ? 8.789 1.491 -2.880 1.00 88.12 170 VAL A C 1
ATOM 1408 O O . VAL A 1 170 ? 9.227 1.792 -1.772 1.00 88.12 170 VAL A O 1
ATOM 1411 N N . GLY A 1 171 ? 9.296 1.982 -4.013 1.00 84.94 171 GLY A N 1
ATOM 1412 C CA . GLY A 1 171 ? 10.410 2.928 -4.059 1.00 84.94 171 GLY A CA 1
ATOM 1413 C C . GLY A 1 171 ? 10.122 4.208 -3.271 1.00 84.94 171 GLY A C 1
ATOM 1414 O O . GLY A 1 171 ? 10.902 4.570 -2.387 1.00 84.94 171 GLY A O 1
ATOM 1415 N N . GLU A 1 172 ? 8.968 4.842 -3.512 1.00 89.00 172 GLU A N 1
ATOM 1416 C CA . GLU A 1 172 ? 8.568 6.061 -2.796 1.00 89.00 172 GLU A CA 1
ATOM 1417 C C . GLU A 1 172 ? 8.423 5.824 -1.278 1.00 89.00 172 GLU A C 1
ATOM 1419 O O . GLU A 1 172 ? 8.786 6.688 -0.477 1.00 89.00 172 GLU A O 1
ATOM 1424 N N . ILE A 1 173 ? 7.910 4.665 -0.849 1.00 92.81 173 ILE A N 1
ATOM 1425 C CA . ILE A 1 173 ? 7.771 4.335 0.579 1.00 92.81 173 ILE A CA 1
ATOM 1426 C C . ILE A 1 173 ? 9.134 4.026 1.217 1.00 92.81 173 ILE A C 1
ATOM 1428 O O . ILE A 1 173 ? 9.402 4.472 2.339 1.00 92.81 173 ILE A O 1
ATOM 1432 N N . LEU A 1 174 ? 10.007 3.287 0.523 1.00 91.19 174 LEU A N 1
ATOM 1433 C CA . LEU A 1 174 ? 11.349 2.953 1.007 1.00 91.19 174 LEU A CA 1
ATOM 1434 C C . LEU A 1 174 ? 12.209 4.200 1.206 1.00 91.19 174 LEU A C 1
ATOM 1436 O O . LEU A 1 174 ? 12.942 4.276 2.191 1.00 91.19 174 LEU A O 1
ATOM 1440 N N . GLU A 1 175 ? 12.087 5.201 0.336 1.00 91.06 175 GLU A N 1
ATOM 1441 C CA . GLU A 1 175 ? 12.793 6.472 0.499 1.00 91.06 175 GLU A CA 1
ATOM 1442 C C . GLU A 1 175 ? 12.436 7.142 1.839 1.00 91.06 175 GLU A C 1
ATOM 1444 O O . GLU A 1 175 ? 13.319 7.527 2.616 1.00 91.06 175 GLU A O 1
ATOM 1449 N N . VAL A 1 176 ? 11.140 7.213 2.161 1.00 92.94 176 VAL A N 1
ATOM 1450 C CA . VAL A 1 176 ? 10.656 7.781 3.429 1.00 92.94 176 VAL A CA 1
ATOM 1451 C C . VAL A 1 176 ? 11.121 6.936 4.618 1.00 92.94 176 VAL A C 1
ATOM 1453 O O . VAL A 1 176 ? 11.546 7.485 5.642 1.00 92.94 176 VAL A O 1
ATOM 1456 N N . PHE A 1 177 ? 11.094 5.609 4.485 1.00 94.62 177 PHE A N 1
ATOM 1457 C CA . PHE A 1 177 ? 11.576 4.695 5.516 1.00 94.62 177 PHE A CA 1
ATOM 1458 C C . PHE A 1 177 ? 13.063 4.898 5.820 1.00 94.62 177 PHE A C 1
ATOM 1460 O O . PHE A 1 177 ? 13.432 5.077 6.983 1.00 94.62 177 PHE A O 1
ATOM 1467 N N . GLU A 1 178 ? 13.919 4.929 4.802 1.00 93.06 178 GLU A N 1
ATOM 1468 C CA . GLU A 1 178 ? 15.363 5.102 4.972 1.00 93.06 178 GLU A CA 1
ATOM 1469 C C . GLU A 1 178 ? 15.702 6.472 5.574 1.00 93.06 178 GLU A C 1
ATOM 1471 O O . GLU A 1 178 ? 16.555 6.583 6.465 1.00 93.06 178 GLU A O 1
ATOM 1476 N N . LEU A 1 179 ? 14.983 7.527 5.177 1.00 93.69 179 LEU A N 1
ATOM 1477 C CA . LEU A 1 179 ? 15.094 8.843 5.810 1.00 93.69 179 LEU A CA 1
ATOM 1478 C C . LEU A 1 179 ? 14.693 8.805 7.293 1.00 93.69 179 LEU A C 1
ATOM 1480 O O . LEU A 1 179 ? 15.417 9.340 8.141 1.00 93.69 179 LEU A O 1
ATOM 1484 N N . ALA A 1 180 ? 13.590 8.139 7.637 1.00 93.38 180 ALA A N 1
ATOM 1485 C CA . ALA A 1 180 ? 13.156 7.983 9.023 1.00 93.38 180 ALA A CA 1
ATOM 1486 C C . ALA A 1 180 ? 14.177 7.180 9.851 1.00 93.38 180 ALA A C 1
ATOM 1488 O O . ALA A 1 180 ? 14.527 7.579 10.971 1.00 93.38 180 ALA A O 1
ATOM 1489 N N . LYS A 1 181 ? 14.712 6.095 9.285 1.00 92.94 181 LYS A N 1
ATOM 1490 C CA . LYS A 1 181 ? 15.655 5.172 9.929 1.00 92.94 181 LYS A CA 1
ATOM 1491 C C . LYS A 1 181 ? 16.999 5.816 10.258 1.00 92.94 181 LYS A C 1
ATOM 1493 O O . LYS A 1 181 ? 17.568 5.508 11.305 1.00 92.94 181 LYS A O 1
ATOM 1498 N N . LYS A 1 182 ? 17.458 6.793 9.461 1.00 93.88 182 LYS A N 1
ATOM 1499 C CA . LYS A 1 182 ? 18.635 7.627 9.794 1.00 93.88 182 LYS A CA 1
ATOM 1500 C C . LYS A 1 182 ? 18.498 8.309 11.160 1.00 93.88 182 LYS A C 1
ATOM 1502 O O . LYS A 1 182 ? 19.478 8.423 11.889 1.00 93.88 182 LYS A O 1
ATOM 1507 N N . SER A 1 183 ? 17.288 8.747 11.515 1.00 91.69 183 SER A N 1
ATOM 1508 C CA . SER A 1 183 ? 16.997 9.373 12.814 1.00 91.69 183 SER A CA 1
ATOM 1509 C C . SER A 1 183 ? 16.583 8.373 13.901 1.00 91.69 183 SER A C 1
ATOM 1511 O O . SER A 1 183 ? 16.775 8.632 15.090 1.00 91.69 183 SER A O 1
ATOM 1513 N N . LYS A 1 184 ? 16.029 7.221 13.505 1.00 93.06 184 LYS A N 1
ATOM 1514 C CA . LYS A 1 184 ? 15.521 6.163 14.388 1.00 93.06 184 LYS A CA 1
ATOM 1515 C C . LYS A 1 184 ? 16.072 4.798 13.939 1.00 93.06 184 LYS A C 1
ATOM 1517 O O . LYS A 1 184 ? 15.356 4.049 13.279 1.00 93.06 184 LYS A O 1
ATOM 1522 N N . PRO A 1 185 ? 17.311 4.428 14.316 1.00 88.69 185 PRO A N 1
ATOM 1523 C CA . PRO A 1 185 ? 17.963 3.219 13.795 1.00 88.69 185 PRO A CA 1
ATOM 1524 C C . PRO A 1 185 ? 17.241 1.899 14.104 1.00 88.69 185 PRO A C 1
ATOM 1526 O O . PRO A 1 185 ? 17.404 0.922 13.382 1.00 88.69 185 PRO A O 1
ATOM 1529 N N . TYR A 1 186 ? 16.433 1.871 15.168 1.00 91.81 186 TYR A N 1
ATOM 1530 C CA . TYR A 1 186 ? 15.652 0.704 15.595 1.00 91.81 186 TYR A CA 1
ATOM 1531 C C . TYR A 1 186 ? 14.259 0.627 14.951 1.00 91.81 186 TYR A C 1
ATOM 1533 O O . TYR A 1 186 ? 13.431 -0.171 15.381 1.00 91.81 186 TYR A O 1
ATOM 1541 N N . LEU A 1 187 ? 13.967 1.487 13.973 1.00 91.88 187 LEU A N 1
ATOM 1542 C CA . LEU A 1 187 ? 12.676 1.510 13.302 1.00 91.88 187 LEU A CA 1
ATOM 1543 C C . LEU A 1 187 ? 12.524 0.276 12.398 1.00 91.88 187 LEU A C 1
ATOM 1545 O O . LEU A 1 187 ? 13.292 0.080 11.455 1.00 91.88 187 LEU A O 1
ATOM 1549 N N . THR A 1 188 ? 11.529 -0.549 12.704 1.00 93.00 188 THR A N 1
ATOM 1550 C CA . THR A 1 188 ? 11.074 -1.678 11.883 1.00 93.00 188 THR A CA 1
ATOM 1551 C C . THR A 1 188 ? 9.954 -1.232 10.935 1.00 93.00 188 THR A C 1
ATOM 1553 O O . THR A 1 188 ? 9.393 -0.148 11.112 1.00 93.00 188 THR A O 1
ATOM 1556 N N . TYR A 1 189 ? 9.626 -2.035 9.916 1.00 92.50 189 TYR A N 1
ATOM 1557 C CA . TYR A 1 189 ? 8.592 -1.673 8.935 1.00 92.50 189 TYR A CA 1
ATOM 1558 C C . TYR A 1 189 ? 7.203 -1.516 9.557 1.00 92.50 189 TYR A C 1
ATOM 1560 O O . TYR A 1 189 ? 6.520 -0.545 9.260 1.00 92.50 189 TYR A O 1
ATOM 1568 N N . ASP A 1 190 ? 6.805 -2.404 10.464 1.00 89.50 190 ASP A N 1
ATOM 1569 C CA . ASP A 1 190 ? 5.535 -2.324 11.195 1.00 89.50 190 ASP A CA 1
ATOM 1570 C C . ASP A 1 190 ? 5.432 -1.024 12.015 1.00 89.50 190 ASP A C 1
ATOM 1572 O O . ASP A 1 190 ? 4.431 -0.306 11.948 1.00 89.50 190 ASP A O 1
ATOM 1576 N N . LEU A 1 191 ? 6.504 -0.656 12.727 1.00 90.19 191 LEU A N 1
ATOM 1577 C CA . LEU A 1 191 ? 6.566 0.594 13.486 1.00 90.19 191 LEU A CA 1
ATOM 1578 C C . LEU A 1 191 ? 6.573 1.823 12.571 1.00 90.19 191 LEU A C 1
ATOM 1580 O O . LEU A 1 191 ? 5.984 2.853 12.919 1.00 90.19 191 LEU A O 1
ATOM 1584 N N . PHE A 1 192 ? 7.240 1.730 11.421 1.00 92.88 192 PHE A N 1
ATOM 1585 C CA . PHE A 1 192 ? 7.280 2.781 10.412 1.00 92.88 192 PHE A CA 1
ATOM 1586 C C . PHE A 1 192 ? 5.905 3.019 9.787 1.00 92.88 192 PHE A C 1
ATOM 1588 O O . PHE A 1 192 ? 5.399 4.134 9.890 1.00 92.88 192 PHE A O 1
ATOM 1595 N N . LEU A 1 193 ? 5.277 1.983 9.226 1.00 90.69 193 LEU A N 1
ATOM 1596 C CA . LEU A 1 193 ? 3.969 2.055 8.564 1.00 90.69 193 LEU A CA 1
ATOM 1597 C C . LEU A 1 193 ? 2.878 2.573 9.510 1.00 90.69 193 LEU A C 1
ATOM 1599 O O . LEU A 1 193 ? 1.924 3.207 9.074 1.00 90.69 193 LEU A O 1
ATOM 1603 N N . LYS A 1 194 ? 3.045 2.359 10.819 1.00 87.50 194 LYS A N 1
ATOM 1604 C CA . LYS A 1 194 ? 2.170 2.923 11.850 1.00 87.50 194 LYS A CA 1
ATOM 1605 C C . LYS A 1 194 ? 2.477 4.382 12.200 1.00 87.50 194 LYS A C 1
ATOM 1607 O O . LYS A 1 194 ? 1.563 5.167 12.426 1.00 87.50 194 LYS A O 1
ATOM 1612 N N . SER A 1 195 ? 3.755 4.752 12.290 1.00 86.19 195 SER A N 1
ATOM 1613 C CA . SER A 1 195 ? 4.175 6.089 12.749 1.00 86.19 195 SER A CA 1
ATOM 1614 C C . SER A 1 195 ? 4.206 7.147 11.643 1.00 86.19 195 SER A C 1
ATOM 1616 O O . SER A 1 195 ? 4.144 8.333 11.955 1.00 86.19 195 SER A O 1
ATOM 1618 N N . TYR A 1 196 ? 4.334 6.716 10.388 1.00 88.44 196 TYR A N 1
ATOM 1619 C CA . TYR A 1 196 ? 4.429 7.541 9.175 1.00 88.44 196 TYR A CA 1
ATOM 1620 C C . TYR A 1 196 ? 3.254 7.262 8.230 1.00 88.44 196 TYR A C 1
ATOM 1622 O O . TYR A 1 196 ? 3.369 7.316 7.007 1.00 88.44 196 TYR A O 1
ATOM 1630 N N . LEU A 1 197 ? 2.115 6.885 8.813 1.00 86.81 197 LEU A N 1
ATOM 1631 C CA . LEU A 1 197 ? 0.922 6.521 8.069 1.00 86.81 197 LEU A CA 1
ATOM 1632 C C . LEU A 1 197 ? 0.451 7.650 7.126 1.00 86.81 197 LEU A C 1
ATOM 1634 O O . LEU A 1 197 ? 0.255 7.342 5.956 1.00 86.81 197 LEU A O 1
ATOM 1638 N N . PRO A 1 198 ? 0.348 8.935 7.538 1.00 85.62 198 PRO A N 1
ATOM 1639 C CA . PRO A 1 198 ? -0.043 10.034 6.639 1.00 85.62 198 PRO A CA 1
ATOM 1640 C C . PRO A 1 198 ? 0.806 10.144 5.364 1.00 85.62 198 PRO A C 1
ATOM 1642 O O . PRO A 1 198 ? 0.293 10.430 4.279 1.00 85.62 198 PRO A O 1
ATOM 1645 N N . GLU A 1 199 ? 2.113 9.914 5.482 1.00 88.12 199 GLU A N 1
ATOM 1646 C CA . GLU A 1 199 ? 3.038 9.919 4.355 1.00 88.12 199 GLU A CA 1
ATOM 1647 C C . GLU A 1 199 ? 2.774 8.734 3.422 1.00 88.12 199 GLU A C 1
ATOM 1649 O O . GLU A 1 199 ? 2.684 8.924 2.210 1.00 88.12 199 GLU A O 1
ATOM 1654 N N . VAL A 1 200 ? 2.591 7.533 3.981 1.00 89.75 200 VAL A N 1
ATOM 1655 C CA . VAL A 1 200 ? 2.316 6.304 3.220 1.00 89.75 200 VAL A CA 1
ATOM 1656 C C . VAL A 1 200 ? 0.986 6.404 2.473 1.00 89.75 200 VAL A C 1
ATOM 1658 O O . VAL A 1 200 ? 0.942 6.149 1.271 1.00 89.75 200 VAL A O 1
ATOM 1661 N N . ILE A 1 201 ? -0.090 6.823 3.143 1.00 87.94 201 ILE A N 1
ATOM 1662 C CA . ILE A 1 201 ? -1.421 6.919 2.523 1.00 87.94 201 ILE A CA 1
ATOM 1663 C C . ILE A 1 201 ? -1.477 8.013 1.462 1.00 87.94 201 ILE A C 1
ATOM 1665 O O . ILE A 1 201 ? -2.153 7.842 0.456 1.00 87.94 201 ILE A O 1
ATOM 1669 N N . GLY A 1 202 ? -0.710 9.095 1.633 1.00 88.12 202 GLY A N 1
ATOM 1670 C CA . GLY A 1 202 ? -0.554 10.115 0.600 1.00 88.12 202 GLY A CA 1
ATOM 1671 C C . GLY A 1 202 ? 0.119 9.567 -0.661 1.00 88.12 202 GLY A C 1
ATOM 1672 O O . GLY A 1 202 ? -0.257 9.943 -1.768 1.00 88.12 202 GLY A O 1
ATOM 1673 N N . LYS A 1 203 ? 1.083 8.642 -0.524 1.00 89.06 203 LYS A N 1
ATOM 1674 C CA . LYS A 1 203 ? 1.678 7.957 -1.685 1.00 89.06 203 LYS A CA 1
ATOM 1675 C C . LYS A 1 203 ? 0.687 7.010 -2.352 1.00 89.06 203 LYS A C 1
ATOM 1677 O O . LYS A 1 203 ? 0.594 7.005 -3.574 1.00 89.06 203 LYS A O 1
ATOM 1682 N N . VAL A 1 204 ? -0.067 6.250 -1.560 1.00 88.69 204 VAL A N 1
ATOM 1683 C CA . VAL A 1 204 ? -1.110 5.347 -2.069 1.00 88.69 204 VAL A CA 1
ATOM 1684 C C . VAL A 1 204 ? -2.183 6.128 -2.830 1.00 88.69 204 VAL A C 1
ATOM 1686 O O . VAL A 1 204 ? -2.481 5.768 -3.962 1.00 88.69 204 VAL A O 1
ATOM 1689 N N . ASP A 1 205 ? -2.705 7.219 -2.262 1.00 86.38 205 ASP A N 1
ATOM 1690 C CA . ASP A 1 205 ? -3.703 8.085 -2.907 1.00 86.38 205 ASP A CA 1
ATOM 1691 C C . ASP A 1 205 ? -3.157 8.719 -4.193 1.00 86.38 205 ASP A C 1
ATOM 1693 O O . ASP A 1 205 ? -3.814 8.704 -5.229 1.00 86.38 205 ASP A O 1
ATOM 1697 N N . LYS A 1 206 ? -1.906 9.194 -4.181 1.00 84.56 206 LYS A N 1
ATOM 1698 C CA . LYS A 1 206 ? -1.254 9.698 -5.397 1.00 84.56 206 LYS A CA 1
ATOM 1699 C C . LYS A 1 206 ? -1.188 8.634 -6.499 1.00 84.56 206 LYS A C 1
ATOM 1701 O O . LYS A 1 206 ? -1.391 8.978 -7.657 1.00 84.56 206 LYS A O 1
ATOM 1706 N N . MET A 1 207 ? -0.889 7.376 -6.160 1.00 84.75 207 MET A N 1
ATOM 1707 C CA . MET A 1 207 ? -0.840 6.273 -7.133 1.00 84.75 207 MET A CA 1
ATOM 1708 C C . MET A 1 207 ? -2.235 5.859 -7.611 1.00 84.75 207 MET A C 1
ATOM 1710 O O . MET A 1 207 ? -2.409 5.582 -8.793 1.00 84.75 207 MET A O 1
ATOM 1714 N N . ALA A 1 208 ? -3.225 5.871 -6.717 1.00 79.19 208 ALA A N 1
ATOM 1715 C CA . ALA A 1 208 ? -4.630 5.610 -7.024 1.00 79.19 208 ALA A CA 1
ATOM 1716 C C . ALA A 1 208 ? -5.157 6.538 -8.118 1.00 79.19 208 ALA A C 1
ATOM 1718 O O . ALA A 1 20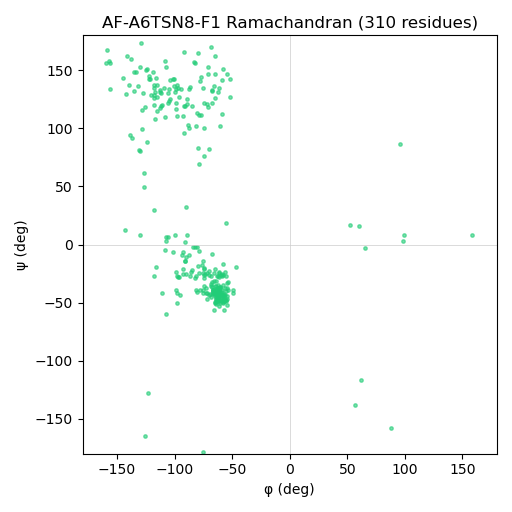8 ? -5.724 6.095 -9.114 1.00 79.19 208 ALA A O 1
ATOM 1719 N N . ASN A 1 209 ? -4.894 7.830 -7.946 1.00 72.31 209 ASN A N 1
ATOM 1720 C CA . ASN A 1 209 ? -5.442 8.875 -8.803 1.00 72.31 209 ASN A CA 1
ATOM 1721 C C . ASN A 1 209 ? -4.512 9.181 -9.989 1.00 72.31 209 ASN A C 1
ATOM 1723 O O . ASN A 1 209 ? -4.802 10.034 -10.826 1.00 72.31 209 ASN A O 1
ATOM 1727 N N . TYR A 1 210 ? -3.396 8.453 -10.101 1.00 64.44 210 TYR A N 1
ATOM 1728 C CA . TYR A 1 210 ? -2.428 8.600 -11.185 1.00 64.44 210 TYR A CA 1
ATOM 1729 C C . TYR A 1 210 ? -3.043 8.264 -12.558 1.00 64.44 210 TYR A C 1
ATOM 1731 O O . TYR A 1 210 ? -2.617 8.808 -13.575 1.00 64.44 210 TYR A O 1
ATOM 1739 N N . GLY A 1 211 ? -4.075 7.408 -12.593 1.00 50.56 211 GLY A N 1
ATOM 1740 C CA . GLY A 1 211 ? -4.846 7.081 -13.800 1.00 50.56 211 GLY A CA 1
ATOM 1741 C C . GLY A 1 211 ? -5.904 8.123 -14.201 1.00 50.56 211 GLY A C 1
ATOM 1742 O O . GLY A 1 211 ? -6.329 8.141 -15.356 1.00 50.56 211 GLY A O 1
ATOM 1743 N N . GLU A 1 212 ? -6.320 9.014 -13.292 1.00 47.31 212 GLU A N 1
ATOM 1744 C CA . GLU A 1 212 ? -7.312 10.063 -13.591 1.00 47.31 212 GLU A CA 1
ATOM 1745 C C . GLU A 1 212 ? -6.676 11.316 -14.217 1.00 47.31 212 GLU A C 1
ATOM 1747 O O . GLU A 1 212 ? -7.320 12.046 -14.980 1.00 47.31 212 GLU A O 1
ATOM 1752 N N . THR A 1 213 ? -5.371 11.514 -14.014 1.00 44.00 213 THR A N 1
ATOM 1753 C CA . THR A 1 213 ? -4.536 12.419 -14.815 1.00 44.00 213 THR A CA 1
ATOM 1754 C C . THR A 1 213 ? -4.245 11.799 -16.184 1.00 44.00 213 THR A C 1
ATOM 1756 O O . THR A 1 213 ? -3.163 11.286 -16.441 1.00 44.00 213 THR A O 1
ATOM 1759 N N . LYS A 1 214 ? -5.250 11.842 -17.064 1.00 41.94 214 LYS A N 1
ATOM 1760 C CA . LYS A 1 214 ? -5.334 11.287 -18.433 1.00 41.94 214 LYS A CA 1
ATOM 1761 C C . LYS A 1 214 ? -4.260 11.702 -19.465 1.00 41.94 214 LYS A C 1
ATOM 1763 O O . LYS A 1 214 ? -4.471 11.529 -20.660 1.00 41.94 214 LYS A O 1
ATOM 1768 N N . GLU A 1 215 ? -3.115 12.214 -19.043 1.00 41.38 215 GLU A N 1
ATOM 1769 C CA . GLU A 1 215 ? -1.971 12.522 -19.904 1.00 41.38 215 GLU A CA 1
ATOM 1770 C C . GLU A 1 215 ? -0.695 12.085 -19.171 1.00 41.38 215 GLU A C 1
ATOM 1772 O O . GLU A 1 215 ? -0.175 12.847 -18.358 1.00 41.38 215 GLU A O 1
ATOM 1777 N N . GLY A 1 216 ? -0.182 10.866 -19.403 1.00 45.06 216 GLY A N 1
ATOM 1778 C CA . GLY A 1 216 ? 1.166 10.555 -18.897 1.00 45.06 216 GLY A CA 1
ATOM 1779 C C . GLY A 1 216 ? 1.615 9.109 -18.687 1.00 45.06 216 GLY A C 1
ATOM 1780 O O . GLY A 1 216 ? 2.692 8.937 -18.130 1.00 45.06 216 GLY A O 1
ATOM 1781 N N . LEU A 1 217 ? 0.872 8.077 -19.095 1.00 56.00 217 LEU A N 1
ATOM 1782 C CA . LEU A 1 217 ? 1.334 6.678 -18.987 1.00 56.00 217 LEU A CA 1
ATOM 1783 C C . LEU A 1 217 ? 1.261 5.945 -20.323 1.00 56.00 217 LEU A C 1
ATOM 1785 O O . LEU A 1 217 ? 0.743 4.841 -20.441 1.00 56.00 217 LEU A O 1
ATOM 1789 N N . ASP A 1 218 ? 1.805 6.603 -21.332 1.00 67.62 218 ASP A N 1
ATOM 1790 C CA . ASP A 1 218 ? 2.257 5.937 -22.536 1.00 67.62 218 ASP A CA 1
ATOM 1791 C C . ASP A 1 218 ? 3.621 5.315 -22.212 1.00 67.62 218 ASP A C 1
ATOM 1793 O O . ASP A 1 218 ? 4.594 6.033 -21.967 1.00 67.62 218 ASP A O 1
ATOM 1797 N N . LEU A 1 219 ? 3.701 3.985 -22.151 1.00 78.69 219 LEU A N 1
ATOM 1798 C CA . LEU A 1 219 ? 4.983 3.291 -22.084 1.00 78.69 219 LEU A CA 1
ATOM 1799 C C . LEU A 1 219 ? 5.540 3.213 -23.504 1.00 78.69 219 LEU A C 1
ATOM 1801 O O . LEU A 1 219 ? 4.989 2.550 -24.386 1.00 78.69 219 LEU A O 1
ATOM 1805 N N . TYR A 1 220 ? 6.639 3.918 -23.737 1.00 85.88 220 TYR A N 1
ATOM 1806 C CA . TYR A 1 220 ? 7.278 3.981 -25.040 1.00 85.88 220 TYR A CA 1
ATOM 1807 C C . TYR A 1 220 ? 8.255 2.819 -25.159 1.00 85.88 220 TYR A C 1
ATOM 1809 O O . TYR A 1 220 ? 9.375 2.886 -24.654 1.00 85.88 220 TYR A O 1
ATOM 1817 N N . GLN A 1 221 ? 7.839 1.765 -25.856 1.00 90.94 221 GLN A N 1
ATOM 1818 C CA . GLN A 1 221 ? 8.637 0.557 -26.030 1.00 90.94 221 GLN A CA 1
ATOM 1819 C C . GLN A 1 221 ? 9.312 0.537 -27.411 1.00 90.94 221 GLN A C 1
ATOM 1821 O O . GLN A 1 221 ? 8.746 0.973 -28.417 1.00 90.94 221 GLN A O 1
ATOM 1826 N N . SER A 1 222 ? 10.544 0.039 -27.480 1.00 94.19 222 SER A N 1
ATOM 1827 C CA . SER A 1 222 ? 11.222 -0.334 -28.727 1.00 94.19 222 SER A CA 1
ATOM 1828 C C . SER A 1 222 ? 11.590 -1.809 -28.695 1.00 94.19 222 SER A C 1
ATOM 1830 O O . SER A 1 222 ? 12.264 -2.261 -27.772 1.00 94.19 222 SER A O 1
ATOM 1832 N N . ILE A 1 223 ? 11.214 -2.544 -29.739 1.00 93.62 223 ILE A N 1
ATOM 1833 C CA . ILE A 1 223 ? 11.501 -3.975 -29.858 1.00 93.62 223 ILE A CA 1
ATOM 1834 C C . ILE A 1 223 ? 12.624 -4.200 -30.863 1.00 93.62 223 ILE A C 1
ATOM 1836 O O . ILE A 1 223 ? 12.611 -3.668 -31.980 1.00 93.62 223 ILE A O 1
ATOM 1840 N N . TYR A 1 224 ? 13.575 -5.047 -30.479 1.00 95.12 224 TYR A N 1
ATOM 1841 C CA . TYR A 1 224 ? 14.730 -5.420 -31.280 1.00 95.12 224 TYR A CA 1
ATOM 1842 C C . TYR A 1 224 ? 14.905 -6.939 -31.355 1.00 95.12 224 TYR A C 1
ATOM 1844 O O . TYR A 1 224 ? 14.564 -7.686 -30.437 1.00 95.12 224 TYR A O 1
ATOM 1852 N N . ILE A 1 225 ? 15.520 -7.385 -32.450 1.00 95.44 225 ILE A N 1
ATOM 1853 C CA . ILE A 1 225 ? 16.146 -8.702 -32.560 1.00 95.44 225 ILE A CA 1
ATOM 1854 C C . ILE A 1 225 ? 17.647 -8.550 -32.348 1.00 95.44 225 ILE A C 1
ATOM 1856 O O . ILE A 1 225 ? 18.303 -7.727 -32.994 1.00 95.44 225 ILE A O 1
ATOM 1860 N N . ILE A 1 226 ? 18.195 -9.394 -31.482 1.00 95.31 226 ILE A N 1
ATOM 1861 C CA . ILE A 1 226 ? 19.626 -9.506 -31.242 1.00 95.31 226 ILE A CA 1
ATOM 1862 C C . ILE A 1 226 ? 20.213 -10.580 -32.164 1.00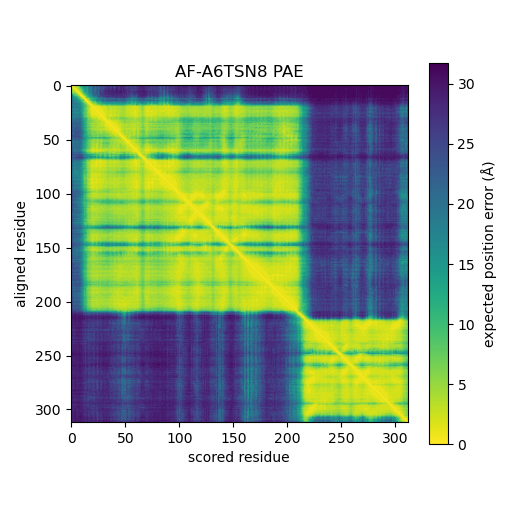 95.31 226 ILE A C 1
ATOM 1864 O O . ILE A 1 226 ? 19.856 -11.756 -32.087 1.00 95.31 226 ILE A O 1
ATOM 1868 N N . LEU A 1 227 ? 21.143 -10.183 -33.031 1.00 93.44 227 LEU A N 1
ATOM 1869 C CA . LEU A 1 227 ? 21.818 -11.078 -33.976 1.00 93.44 227 LEU A CA 1
ATOM 1870 C C . LEU A 1 227 ? 22.990 -11.836 -33.332 1.00 93.44 227 LEU A C 1
ATOM 1872 O O . LEU A 1 227 ? 23.297 -12.952 -33.745 1.00 93.44 227 LEU A O 1
ATOM 1876 N N . ASP A 1 228 ? 23.627 -11.248 -32.315 1.00 94.38 228 ASP A N 1
ATOM 1877 C CA . ASP A 1 228 ? 24.659 -11.893 -31.494 1.00 94.38 228 ASP A CA 1
ATOM 1878 C C . ASP A 1 228 ? 24.450 -11.562 -30.011 1.00 94.38 228 ASP A C 1
ATOM 1880 O O . ASP A 1 228 ? 24.933 -10.554 -29.493 1.00 94.38 228 ASP A O 1
ATOM 1884 N N . VAL A 1 229 ? 23.699 -12.431 -29.331 1.00 91.31 229 VAL A N 1
ATOM 1885 C CA . VAL A 1 229 ? 23.292 -12.252 -27.928 1.00 91.31 229 VAL A CA 1
ATOM 1886 C C . VAL A 1 229 ? 24.496 -12.106 -27.004 1.00 91.31 229 VAL A C 1
ATOM 1888 O O . VAL A 1 229 ? 24.533 -11.204 -26.171 1.00 91.31 229 VAL A O 1
ATOM 1891 N N . LYS A 1 230 ? 25.519 -12.949 -27.181 1.00 91.56 230 LYS A N 1
ATOM 1892 C CA . LYS A 1 230 ? 26.698 -12.947 -26.305 1.00 91.56 230 LYS A CA 1
ATOM 1893 C C . LYS A 1 230 ? 27.495 -11.660 -26.451 1.00 91.56 230 LYS A C 1
ATOM 1895 O O . LYS A 1 230 ? 27.996 -11.134 -25.458 1.00 91.56 230 LYS A O 1
ATOM 1900 N N . LEU A 1 231 ? 27.637 -11.170 -27.681 1.00 93.38 231 LEU A N 1
ATOM 1901 C CA . LEU A 1 231 ? 28.366 -9.937 -27.941 1.00 93.38 231 LEU A CA 1
ATOM 1902 C C . LEU A 1 231 ? 27.610 -8.714 -27.416 1.00 93.38 231 LEU A C 1
ATOM 1904 O O . LEU A 1 231 ? 28.224 -7.877 -26.763 1.00 93.38 231 LEU A O 1
ATOM 1908 N N . VAL A 1 232 ? 26.295 -8.633 -27.632 1.00 93.00 232 VAL A N 1
ATOM 1909 C CA . VAL A 1 232 ? 25.477 -7.517 -27.128 1.00 93.00 232 VAL A CA 1
ATOM 1910 C C . VAL A 1 232 ? 25.453 -7.481 -25.600 1.00 93.00 232 VAL A C 1
ATOM 1912 O O . VAL A 1 232 ? 25.726 -6.434 -25.021 1.00 93.00 232 VAL A O 1
ATOM 1915 N N . GLN A 1 233 ? 25.255 -8.622 -24.934 1.00 90.88 233 GLN A N 1
ATOM 1916 C CA . GLN A 1 233 ? 25.325 -8.703 -23.468 1.00 90.88 233 GLN A CA 1
ATOM 1917 C C . GLN A 1 233 ? 26.691 -8.262 -22.931 1.00 90.88 233 GLN A C 1
ATOM 1919 O O . GLN A 1 233 ? 26.776 -7.583 -21.908 1.00 90.88 233 GLN A O 1
ATOM 1924 N N . LYS A 1 234 ? 27.775 -8.630 -23.623 1.00 92.38 234 LYS A N 1
ATOM 1925 C CA . LYS A 1 234 ? 29.120 -8.178 -23.268 1.00 92.38 234 LYS A CA 1
ATOM 1926 C C . LYS A 1 234 ? 29.254 -6.658 -23.417 1.00 92.38 234 LYS A C 1
ATOM 1928 O O . LYS A 1 234 ? 29.736 -6.018 -22.490 1.00 92.38 234 LYS A O 1
ATOM 1933 N N . LEU A 1 235 ? 28.810 -6.093 -24.541 1.00 94.50 235 LEU A N 1
ATOM 1934 C CA . LEU A 1 235 ? 28.853 -4.648 -24.796 1.00 94.50 235 LEU A CA 1
ATOM 1935 C C . LEU A 1 235 ? 28.042 -3.859 -23.759 1.00 94.50 235 LEU A C 1
ATOM 1937 O O . LEU A 1 235 ? 28.491 -2.805 -23.320 1.00 94.50 235 LEU A O 1
ATOM 1941 N N . PHE A 1 236 ? 26.896 -4.384 -23.320 1.00 93.62 236 PHE A N 1
ATOM 1942 C CA . PHE A 1 236 ? 26.103 -3.790 -22.241 1.00 93.62 236 PHE A CA 1
ATOM 1943 C C . PHE A 1 236 ? 26.854 -3.811 -20.910 1.00 93.62 236 PHE A C 1
ATOM 1945 O O . PHE A 1 236 ? 27.006 -2.766 -20.288 1.00 93.62 236 PHE A O 1
ATOM 1952 N N . ARG A 1 237 ? 27.416 -4.958 -20.508 1.00 89.50 237 ARG A N 1
ATOM 1953 C CA . ARG A 1 237 ? 28.201 -5.076 -19.262 1.00 89.50 237 ARG A CA 1
ATOM 1954 C C . ARG A 1 237 ? 29.467 -4.210 -19.251 1.00 89.50 237 ARG A C 1
ATOM 1956 O O . ARG A 1 237 ? 29.957 -3.866 -18.180 1.00 89.50 237 ARG A O 1
ATOM 1963 N N . GLU A 1 238 ? 30.029 -3.909 -20.420 1.00 92.00 238 GLU A N 1
ATOM 1964 C CA . GLU A 1 238 ? 31.219 -3.060 -20.575 1.00 92.00 238 GLU A CA 1
ATOM 1965 C C . GLU A 1 238 ? 30.879 -1.567 -20.736 1.00 92.00 238 GLU A C 1
ATOM 1967 O O . GLU A 1 238 ? 31.777 -0.725 -20.665 1.00 92.00 238 GLU A O 1
ATOM 1972 N N . SER A 1 239 ? 29.604 -1.224 -20.938 1.00 90.69 239 SER A N 1
ATOM 1973 C CA . SER A 1 239 ? 29.152 0.158 -21.082 1.00 90.69 239 SER A CA 1
ATOM 1974 C C . SER A 1 239 ? 29.063 0.861 -19.728 1.00 90.69 239 SER A C 1
ATOM 1976 O O . SER A 1 239 ? 28.604 0.298 -18.741 1.00 90.69 239 SER A O 1
ATOM 1978 N N . SER A 1 240 ? 29.459 2.134 -19.678 1.00 86.75 240 SER A N 1
ATOM 1979 C CA . SER A 1 240 ? 29.377 2.940 -18.453 1.00 86.75 240 SER A CA 1
ATOM 1980 C C . SER A 1 240 ? 27.963 3.418 -18.120 1.00 86.75 240 SER A C 1
ATOM 1982 O O . SER A 1 240 ? 27.729 3.873 -17.005 1.00 86.75 240 SER A O 1
ATOM 1984 N N . PHE A 1 241 ? 27.052 3.383 -19.093 1.00 85.00 241 PHE A N 1
ATOM 1985 C CA . PHE A 1 241 ? 25.678 3.872 -18.955 1.00 85.00 241 PHE A CA 1
ATOM 1986 C C . PHE A 1 241 ? 24.649 2.741 -18.896 1.00 85.00 241 PHE A C 1
ATOM 1988 O O . PHE A 1 241 ? 23.462 3.027 -18.845 1.00 85.00 241 PHE A O 1
ATOM 1995 N N . VAL A 1 242 ? 25.077 1.474 -18.906 1.00 88.88 242 VAL A N 1
ATOM 1996 C CA . VAL A 1 242 ? 24.190 0.313 -18.770 1.00 88.88 242 VAL A CA 1
ATOM 1997 C C . VAL A 1 242 ? 24.576 -0.453 -17.508 1.00 88.88 242 VAL A C 1
ATOM 1999 O O . VAL A 1 242 ? 25.746 -0.774 -17.310 1.00 88.88 242 VAL A O 1
ATOM 2002 N N . GLN A 1 243 ? 23.607 -0.734 -16.644 1.00 86.94 243 GLN A N 1
ATOM 2003 C CA . GLN A 1 243 ? 23.791 -1.469 -15.394 1.00 86.94 243 GLN A CA 1
ATOM 2004 C C . GLN A 1 243 ? 22.971 -2.753 -15.438 1.00 86.94 243 GLN A C 1
ATOM 2006 O O . GLN A 1 243 ? 21.852 -2.753 -15.929 1.00 86.94 243 GLN A O 1
ATOM 2011 N N . LEU A 1 244 ? 23.546 -3.860 -14.976 1.00 88.12 244 LEU A N 1
ATOM 2012 C CA . LEU A 1 244 ? 22.841 -5.136 -14.873 1.00 88.12 244 LEU A CA 1
ATOM 2013 C C . LEU A 1 244 ? 22.079 -5.163 -13.546 1.00 88.12 244 LEU A C 1
ATOM 2015 O O . LEU A 1 244 ? 22.717 -5.082 -12.495 1.00 88.12 244 LEU A O 1
ATOM 2019 N N . GLU A 1 245 ? 20.757 -5.284 -13.615 1.00 79.50 245 GLU A N 1
ATOM 2020 C CA . GLU A 1 245 ? 19.869 -5.323 -12.446 1.00 79.50 245 GLU A CA 1
ATOM 2021 C C . GLU A 1 245 ? 19.557 -6.763 -12.035 1.00 79.50 245 GLU A C 1
ATOM 2023 O O . GLU A 1 245 ? 19.633 -7.104 -10.854 1.00 79.50 245 GLU A O 1
ATOM 2028 N N . ASP A 1 246 ? 19.267 -7.624 -13.017 1.00 76.19 246 ASP A N 1
ATOM 2029 C CA . ASP A 1 246 ? 18.962 -9.039 -12.803 1.00 76.19 246 ASP A CA 1
ATOM 2030 C C . ASP A 1 246 ? 19.618 -9.924 -13.875 1.00 76.19 246 ASP A C 1
ATOM 2032 O O . ASP A 1 246 ? 19.635 -9.596 -15.066 1.00 76.19 246 ASP A O 1
ATOM 2036 N N . ASP A 1 247 ? 20.179 -11.051 -13.436 1.00 80.81 247 ASP A N 1
ATOM 2037 C CA . ASP A 1 247 ? 20.909 -12.025 -14.256 1.00 80.81 247 ASP A CA 1
ATOM 2038 C C . ASP A 1 247 ? 20.313 -13.426 -14.059 1.00 80.81 247 ASP A C 1
ATOM 2040 O O . ASP A 1 247 ? 20.984 -14.345 -13.573 1.00 80.81 247 ASP A O 1
ATOM 2044 N N . ASP A 1 248 ? 19.035 -13.591 -14.417 1.00 77.88 248 ASP A N 1
ATOM 2045 C CA . ASP A 1 248 ? 18.413 -14.910 -14.518 1.00 77.88 248 ASP A CA 1
ATOM 2046 C C . ASP A 1 248 ? 18.852 -15.600 -15.825 1.00 77.88 248 ASP A C 1
ATOM 2048 O O . ASP A 1 248 ? 19.026 -15.017 -16.896 1.00 77.88 248 ASP A O 1
ATOM 2052 N N . SER A 1 249 ? 19.015 -16.915 -15.742 1.00 67.94 249 SER A N 1
ATOM 2053 C CA . SER A 1 249 ? 19.295 -17.811 -16.860 1.00 67.94 249 SER A CA 1
ATOM 2054 C C . SER A 1 249 ? 18.269 -17.746 -18.000 1.00 67.94 249 SER A C 1
ATOM 2056 O O . SER A 1 249 ? 18.604 -18.119 -19.129 1.00 67.94 249 SER A O 1
ATOM 2058 N N . ALA A 1 250 ? 17.037 -17.310 -17.719 1.00 77.62 250 ALA A N 1
ATOM 2059 C CA . ALA A 1 250 ? 15.958 -17.200 -18.700 1.00 77.62 250 ALA A CA 1
ATOM 2060 C C . ALA A 1 250 ? 15.770 -15.778 -19.260 1.00 77.62 250 ALA A C 1
ATOM 2062 O O . ALA A 1 250 ? 15.298 -15.635 -20.392 1.00 77.62 250 ALA A O 1
ATOM 2063 N N . GLU A 1 251 ? 16.128 -14.751 -18.489 1.00 85.19 251 GLU A N 1
ATOM 2064 C CA . GLU A 1 251 ? 15.823 -13.348 -18.766 1.00 85.19 251 GLU A CA 1
ATOM 2065 C C . GLU A 1 251 ? 16.836 -12.453 -18.047 1.00 85.19 251 GLU A C 1
A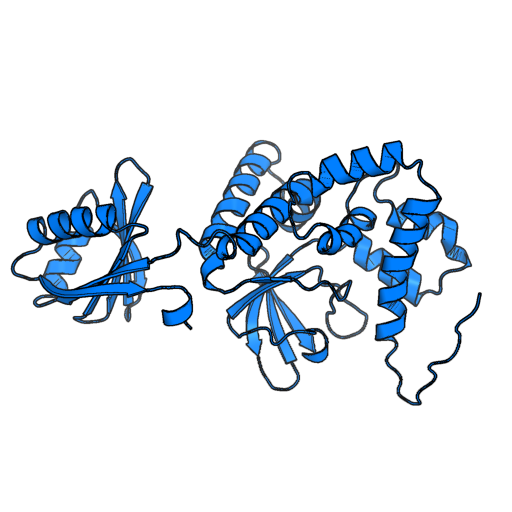TOM 2067 O O . GLU A 1 251 ? 17.149 -12.676 -16.881 1.00 85.19 251 GLU A O 1
ATOM 2072 N N . GLN A 1 252 ? 17.379 -11.461 -18.749 1.00 86.19 252 GLN A N 1
ATOM 2073 C CA . GLN A 1 252 ? 18.311 -10.497 -18.167 1.00 86.19 252 GLN A CA 1
ATOM 2074 C C . GLN A 1 252 ? 17.726 -9.100 -18.249 1.00 86.19 252 GLN A C 1
ATOM 2076 O O . GLN A 1 252 ? 17.258 -8.697 -19.316 1.00 86.19 252 GLN A O 1
ATOM 2081 N N . ILE A 1 253 ? 17.821 -8.365 -17.147 1.00 87.25 253 ILE A N 1
ATOM 2082 C CA . ILE A 1 253 ? 17.293 -7.010 -17.034 1.00 87.25 253 ILE A CA 1
ATOM 2083 C C . ILE A 1 253 ? 18.460 -6.050 -16.838 1.00 87.25 253 ILE A C 1
ATOM 2085 O O . ILE A 1 253 ? 19.300 -6.232 -15.950 1.00 87.25 253 ILE A O 1
ATOM 2089 N N . PHE A 1 254 ? 18.518 -5.027 -17.684 1.00 90.31 254 PHE A N 1
ATOM 2090 C CA . PHE A 1 254 ? 19.497 -3.955 -17.590 1.00 90.31 254 PHE A CA 1
ATOM 2091 C C . PHE A 1 254 ? 18.800 -2.603 -17.457 1.00 90.31 254 PHE A C 1
ATOM 2093 O O . PHE A 1 254 ? 17.810 -2.351 -18.131 1.00 90.31 254 PHE A O 1
ATOM 2100 N N . SER A 1 255 ? 19.383 -1.691 -16.691 1.00 88.88 255 SER A N 1
ATOM 2101 C CA . SER A 1 255 ? 18.989 -0.282 -16.656 1.00 88.88 255 SER A CA 1
ATOM 2102 C C . SER A 1 255 ? 19.941 0.552 -17.499 1.00 88.88 255 SER A C 1
ATOM 2104 O O . SER A 1 255 ? 21.161 0.418 -17.380 1.00 88.88 255 SER A O 1
ATOM 2106 N N . ILE A 1 256 ? 19.418 1.479 -18.299 1.00 85.94 256 ILE A N 1
ATOM 2107 C CA . ILE A 1 256 ? 20.218 2.576 -18.847 1.00 85.94 256 ILE A CA 1
ATOM 2108 C C . ILE A 1 256 ? 20.167 3.747 -17.873 1.00 85.94 256 ILE A C 1
ATOM 2110 O O . ILE A 1 256 ? 19.085 4.221 -17.547 1.00 85.94 256 ILE A O 1
ATOM 2114 N N . VAL A 1 257 ? 21.326 4.237 -17.435 1.00 80.38 257 VAL A N 1
ATOM 2115 C CA . VAL A 1 257 ? 21.447 5.284 -16.411 1.00 80.38 257 VAL A CA 1
ATOM 2116 C C . VAL A 1 257 ? 22.105 6.536 -16.992 1.00 80.38 257 VAL A C 1
ATOM 2118 O O . VAL A 1 257 ? 23.173 6.458 -17.603 1.00 80.38 257 VAL A O 1
ATOM 2121 N N . GLY A 1 258 ? 21.501 7.703 -16.759 1.00 76.06 258 GLY A N 1
ATOM 2122 C CA . GLY A 1 258 ? 22.041 9.019 -17.111 1.00 76.06 258 GLY A CA 1
ATOM 2123 C C . GLY A 1 258 ? 21.942 9.984 -15.932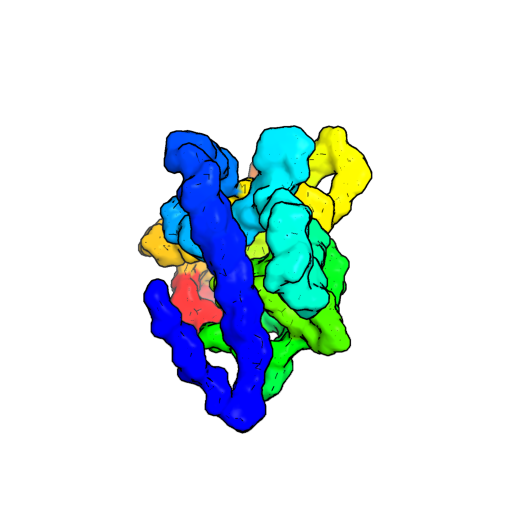 1.00 76.06 258 GLY A C 1
ATOM 2124 O O . GLY A 1 258 ? 20.952 9.984 -15.217 1.00 76.06 258 GLY A O 1
ATOM 2125 N N . GLU A 1 259 ? 23.002 10.756 -15.674 1.00 74.25 259 GLU A N 1
ATOM 2126 C CA . GLU A 1 259 ? 23.088 11.719 -14.552 1.00 74.25 259 GLU A CA 1
ATOM 2127 C C . GLU A 1 259 ? 22.755 11.152 -13.149 1.00 74.25 259 GLU A C 1
ATOM 2129 O O . GLU A 1 259 ? 22.587 11.905 -12.195 1.00 74.25 259 GLU A O 1
ATOM 2134 N N . GLY A 1 260 ? 22.759 9.822 -12.991 1.00 65.62 260 GLY A N 1
ATOM 2135 C CA . GLY A 1 260 ? 22.436 9.128 -11.739 1.00 65.62 260 GLY A CA 1
ATOM 2136 C C . GLY A 1 260 ? 21.003 8.595 -11.646 1.00 65.62 260 GLY A C 1
ATOM 2137 O O . GLY A 1 260 ? 20.663 8.019 -10.617 1.00 65.62 260 GLY A O 1
ATOM 2138 N N . GLU A 1 261 ? 20.194 8.735 -12.698 1.00 68.62 261 GLU A N 1
ATOM 2139 C CA . GLU A 1 261 ? 18.807 8.261 -12.768 1.00 68.62 261 GLU A CA 1
ATOM 2140 C C . GLU A 1 261 ? 18.618 7.232 -13.895 1.00 68.62 261 GLU A C 1
ATOM 2142 O O . GLU A 1 261 ? 19.299 7.285 -14.923 1.00 68.62 261 GLU A O 1
ATOM 2147 N N . ALA A 1 262 ? 17.699 6.279 -13.702 1.00 73.56 262 ALA A N 1
ATOM 2148 C CA . ALA A 1 262 ? 17.340 5.297 -14.723 1.00 73.56 262 ALA A CA 1
ATOM 2149 C C . ALA A 1 262 ? 16.483 5.957 -15.816 1.00 73.56 262 ALA A C 1
ATOM 2151 O O . ALA A 1 262 ? 15.423 6.516 -15.542 1.00 73.56 262 ALA A O 1
ATOM 2152 N N . LEU A 1 263 ? 16.960 5.894 -17.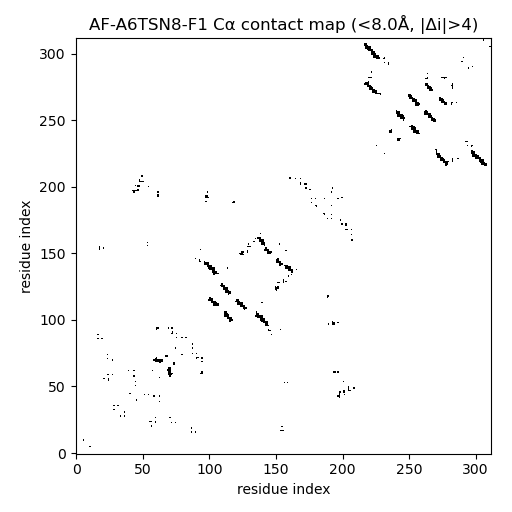057 1.00 80.56 263 LEU A N 1
ATOM 2153 C CA . LEU A 1 263 ? 16.324 6.473 -18.241 1.00 80.56 263 LEU A CA 1
ATOM 2154 C C . LEU A 1 263 ? 15.498 5.452 -19.029 1.00 80.56 263 LEU A C 1
ATOM 2156 O O . LEU A 1 263 ? 14.557 5.835 -19.720 1.00 80.56 263 LEU A O 1
ATOM 2160 N N . ALA A 1 264 ? 15.874 4.175 -18.962 1.00 87.69 264 ALA A N 1
ATOM 2161 C CA . ALA A 1 264 ? 15.172 3.084 -19.623 1.00 87.69 264 ALA A CA 1
ATOM 2162 C C . ALA A 1 264 ? 15.511 1.737 -18.988 1.00 87.69 264 ALA A C 1
ATOM 2164 O O . ALA A 1 264 ? 16.603 1.570 -18.441 1.00 87.69 264 ALA A O 1
ATOM 2165 N N . GLU A 1 265 ? 14.610 0.775 -19.144 1.00 89.44 265 GLU A N 1
ATOM 2166 C CA . GLU A 1 265 ? 14.854 -0.634 -18.839 1.00 89.44 265 GLU A CA 1
ATOM 2167 C C . GLU A 1 265 ? 15.051 -1.413 -20.145 1.00 89.44 265 GLU A C 1
ATOM 2169 O O . GLU A 1 265 ? 14.406 -1.131 -21.155 1.00 89.44 265 GLU A O 1
ATOM 2174 N N . ILE A 1 266 ? 15.978 -2.367 -20.145 1.00 92.31 266 ILE A N 1
ATOM 2175 C CA . ILE A 1 266 ? 16.225 -3.297 -21.239 1.00 92.31 266 ILE A CA 1
ATOM 2176 C C . ILE A 1 266 ? 15.960 -4.706 -20.727 1.00 92.31 266 ILE A C 1
ATOM 2178 O O . ILE A 1 266 ? 16.677 -5.194 -19.853 1.00 92.31 266 ILE A O 1
ATOM 2182 N N . ILE A 1 267 ? 15.014 -5.392 -21.351 1.00 92.19 267 ILE A N 1
ATOM 2183 C CA . ILE A 1 267 ? 14.698 -6.787 -21.062 1.00 92.19 267 ILE A CA 1
ATOM 2184 C C . ILE A 1 267 ? 15.241 -7.632 -22.211 1.00 92.19 267 ILE A C 1
ATOM 2186 O O . ILE A 1 267 ? 14.885 -7.434 -23.374 1.00 92.19 267 ILE A O 1
ATOM 2190 N N . VAL A 1 268 ? 16.128 -8.579 -21.905 1.00 90.81 268 VAL A N 1
ATOM 2191 C CA . VAL A 1 268 ? 16.725 -9.496 -22.883 1.00 90.81 268 VAL A CA 1
ATOM 2192 C C . VAL A 1 268 ? 16.251 -10.916 -22.618 1.00 90.81 268 VAL A C 1
ATOM 2194 O O . VAL A 1 268 ? 16.593 -11.522 -21.601 1.00 90.81 268 VAL A O 1
ATOM 2197 N N . LYS A 1 269 ? 15.541 -11.488 -23.594 1.00 90.44 269 LYS A N 1
ATOM 2198 C CA . LYS A 1 269 ? 15.008 -12.852 -23.543 1.00 90.44 269 LYS A CA 1
ATOM 2199 C C . LYS A 1 269 ? 15.405 -13.633 -24.786 1.00 90.44 269 LYS A C 1
ATOM 2201 O O . LYS A 1 269 ? 14.818 -13.510 -25.862 1.00 90.44 269 LYS A O 1
ATOM 2206 N N . GLY A 1 270 ? 16.445 -14.452 -24.655 1.00 90.00 270 GLY A N 1
ATOM 2207 C CA . GLY A 1 270 ? 17.037 -15.142 -25.800 1.00 90.00 270 GLY A CA 1
ATOM 2208 C C . GLY A 1 270 ? 17.590 -14.143 -26.820 1.00 90.00 270 GLY A C 1
ATOM 2209 O O . GLY A 1 270 ? 18.527 -13.411 -26.520 1.00 90.00 270 GLY A O 1
ATOM 2210 N N . ASN A 1 271 ? 17.038 -14.131 -28.036 1.00 92.94 271 ASN A N 1
ATOM 2211 C CA . ASN A 1 271 ? 17.411 -13.195 -29.103 1.00 92.94 271 ASN A CA 1
ATOM 2212 C C . ASN A 1 271 ? 16.440 -12.013 -29.251 1.00 92.94 271 ASN A C 1
ATOM 2214 O O . ASN A 1 271 ? 16.543 -11.273 -30.229 1.00 92.94 271 ASN A O 1
ATOM 2218 N N . HIS A 1 272 ? 15.496 -11.855 -28.329 1.00 94.69 272 HIS A N 1
ATOM 2219 C CA . HIS A 1 272 ? 14.587 -10.719 -28.284 1.00 94.69 272 HIS A CA 1
ATOM 2220 C C . HIS A 1 272 ? 15.044 -9.719 -27.231 1.00 94.69 272 HIS A C 1
ATOM 2222 O O . HIS A 1 272 ? 15.537 -10.107 -26.169 1.00 94.69 272 HIS A O 1
ATOM 2228 N N . MET A 1 273 ? 14.887 -8.440 -27.556 1.00 93.56 273 MET A N 1
ATOM 2229 C CA . MET A 1 273 ? 15.171 -7.342 -26.648 1.00 93.56 273 MET A CA 1
ATOM 2230 C C . MET A 1 273 ? 14.050 -6.318 -26.693 1.00 93.56 273 MET A C 1
ATOM 2232 O O . MET A 1 273 ? 13.655 -5.873 -27.774 1.00 93.56 273 MET A O 1
ATOM 2236 N N . GLU A 1 274 ? 13.596 -5.928 -25.516 1.00 94.12 274 GLU A N 1
ATOM 2237 C CA . GLU A 1 274 ? 12.603 -4.886 -25.301 1.00 94.12 274 GLU A CA 1
ATOM 2238 C C . GLU A 1 274 ? 13.278 -3.745 -24.552 1.00 94.12 274 GLU A C 1
ATOM 2240 O O . GLU A 1 274 ? 14.104 -3.979 -23.672 1.00 94.12 274 GLU A O 1
ATOM 2245 N N . VAL A 1 275 ? 12.998 -2.515 -24.969 1.00 92.62 275 VAL A N 1
ATOM 2246 C CA . VAL A 1 275 ? 13.536 -1.308 -24.346 1.00 92.62 275 VAL A CA 1
ATOM 2247 C C . VAL A 1 275 ? 12.373 -0.416 -23.984 1.00 92.62 275 VAL A C 1
ATOM 2249 O O . VAL A 1 275 ? 11.640 0.015 -24.874 1.00 92.62 275 VAL A O 1
ATOM 2252 N N . GLU A 1 276 ? 12.222 -0.141 -22.700 1.00 89.88 276 GLU A N 1
ATOM 2253 C CA . GLU A 1 276 ? 11.070 0.542 -22.131 1.00 89.88 276 GLU A CA 1
ATOM 2254 C C . GLU A 1 276 ? 11.456 1.921 -21.616 1.00 89.88 276 GLU A C 1
ATOM 2256 O O . GLU A 1 276 ? 12.449 2.087 -20.905 1.00 89.88 276 GLU A O 1
ATOM 2261 N N . CYS A 1 277 ? 10.689 2.934 -22.015 1.00 84.94 277 CYS A N 1
ATOM 2262 C CA . CYS A 1 277 ? 10.949 4.331 -21.695 1.00 84.94 277 CYS A CA 1
ATOM 2263 C C . CYS A 1 277 ? 9.667 5.040 -21.251 1.00 84.94 277 CYS A C 1
ATOM 2265 O O . CYS A 1 277 ? 8.575 4.771 -21.750 1.00 84.94 277 CYS A O 1
ATOM 2267 N N . ASN A 1 278 ? 9.820 6.022 -20.368 1.00 77.81 278 ASN A N 1
ATOM 2268 C CA . ASN A 1 278 ? 8.720 6.847 -19.858 1.00 77.81 278 ASN A CA 1
ATOM 2269 C C . ASN A 1 278 ? 8.326 8.019 -20.782 1.00 77.81 278 ASN A C 1
ATOM 2271 O O . ASN A 1 278 ? 7.423 8.781 -20.451 1.00 77.81 278 ASN A O 1
ATOM 2275 N N . SER A 1 279 ? 9.025 8.210 -21.905 1.00 78.75 279 SER A N 1
ATOM 2276 C CA . SER A 1 279 ? 8.751 9.269 -22.882 1.00 78.75 279 SER A CA 1
ATOM 2277 C C . SER A 1 279 ? 9.273 8.904 -24.273 1.00 78.75 279 SER A C 1
ATOM 2279 O O . SER A 1 279 ? 10.219 8.119 -24.422 1.00 78.75 279 SER A O 1
ATOM 2281 N N . GLU A 1 280 ? 8.682 9.506 -25.307 1.00 84.38 280 GLU A N 1
ATOM 2282 C CA . GLU A 1 280 ? 9.129 9.340 -26.691 1.00 84.38 280 GLU A CA 1
ATOM 2283 C C . GLU A 1 280 ? 10.543 9.898 -26.901 1.00 84.38 280 GLU A C 1
ATOM 2285 O O . GLU A 1 280 ? 11.362 9.297 -27.605 1.00 84.38 280 GLU A O 1
ATOM 2290 N N . GLU A 1 281 ? 10.852 11.036 -26.276 1.00 85.56 281 GLU A N 1
ATOM 2291 C CA . GLU A 1 281 ? 12.167 11.666 -26.336 1.00 85.56 281 GLU A CA 1
ATOM 2292 C C . GLU A 1 281 ? 13.244 10.756 -25.743 1.00 85.56 281 GLU A C 1
ATOM 2294 O O . GLU A 1 281 ? 14.293 10.571 -26.371 1.00 85.56 281 GLU A O 1
ATOM 2299 N N . ALA A 1 282 ? 12.973 10.139 -24.586 1.00 83.56 282 ALA A N 1
ATOM 2300 C CA . ALA A 1 282 ? 13.874 9.161 -23.985 1.00 83.56 282 ALA A CA 1
ATOM 2301 C C . ALA A 1 282 ? 14.064 7.955 -24.912 1.00 83.56 282 ALA A C 1
ATOM 2303 O O . ALA A 1 282 ? 15.205 7.618 -25.226 1.00 83.56 282 ALA A O 1
ATOM 2304 N N . ARG A 1 283 ? 12.982 7.373 -25.451 1.00 91.50 283 ARG A N 1
ATOM 2305 C CA . ARG A 1 283 ? 13.062 6.244 -26.397 1.00 91.50 283 ARG A CA 1
ATOM 2306 C C . ARG A 1 283 ? 13.957 6.564 -27.593 1.00 91.50 283 ARG A C 1
ATOM 2308 O O . ARG A 1 283 ? 14.829 5.771 -27.949 1.00 91.50 283 ARG A O 1
ATOM 2315 N N . ASN A 1 284 ? 13.780 7.735 -28.200 1.00 92.00 284 ASN A N 1
ATOM 2316 C CA . ASN A 1 284 ? 14.572 8.162 -29.355 1.00 92.00 284 ASN A CA 1
ATOM 2317 C C . ASN A 1 284 ? 16.046 8.397 -28.995 1.00 92.00 284 ASN A C 1
ATOM 2319 O O . ASN A 1 284 ? 16.937 8.022 -29.763 1.00 92.00 284 ASN A O 1
ATOM 2323 N N . HIS A 1 285 ? 16.316 8.980 -27.826 1.00 90.38 285 HIS A N 1
ATOM 2324 C CA . HIS A 1 285 ? 17.678 9.161 -27.336 1.00 90.38 285 HIS A CA 1
ATOM 2325 C C . HIS A 1 285 ? 18.373 7.816 -27.084 1.00 90.38 285 HIS A C 1
ATOM 2327 O O . HIS A 1 285 ? 19.468 7.574 -27.597 1.00 90.38 285 HIS A O 1
ATOM 2333 N N . ILE A 1 286 ? 17.704 6.914 -26.366 1.00 91.69 286 ILE A N 1
ATOM 2334 C CA . ILE A 1 286 ? 18.199 5.572 -26.064 1.00 91.69 286 ILE A CA 1
ATOM 2335 C C . ILE A 1 286 ? 18.435 4.762 -27.337 1.00 91.69 286 ILE A C 1
ATOM 2337 O O . ILE A 1 286 ? 19.463 4.099 -27.462 1.00 91.69 286 ILE A O 1
ATOM 2341 N N . LYS A 1 287 ? 17.538 4.853 -28.319 1.00 93.50 287 LYS A N 1
ATOM 2342 C CA . LYS A 1 287 ? 17.708 4.207 -29.623 1.00 93.50 287 LYS A CA 1
ATOM 2343 C C . LYS A 1 287 ? 19.011 4.632 -30.297 1.00 93.50 287 LYS A C 1
ATOM 2345 O O . LYS A 1 287 ? 19.743 3.771 -30.775 1.00 93.50 287 LYS A O 1
ATOM 2350 N N . SER A 1 288 ? 19.350 5.922 -30.262 1.00 91.88 288 SER A N 1
ATOM 2351 C CA . SER A 1 288 ? 20.642 6.407 -30.767 1.00 91.88 288 SER A CA 1
ATOM 2352 C C . SER A 1 288 ? 21.824 5.808 -29.998 1.00 91.88 288 SER A C 1
ATOM 2354 O O . SER A 1 288 ? 22.792 5.378 -30.619 1.00 91.88 288 SER A O 1
ATOM 2356 N N . LEU A 1 289 ? 21.741 5.726 -28.665 1.00 91.69 289 LEU A N 1
ATOM 2357 C CA . LEU A 1 289 ? 22.804 5.136 -27.841 1.00 91.69 289 LEU A CA 1
ATOM 2358 C C . LEU A 1 289 ? 23.013 3.646 -28.139 1.00 91.69 289 LEU A C 1
ATOM 2360 O O . LEU A 1 289 ? 24.149 3.186 -28.242 1.00 91.69 289 LEU A O 1
ATOM 2364 N N . LEU A 1 290 ? 21.927 2.886 -28.289 1.00 92.12 290 LEU A N 1
ATOM 2365 C CA . LEU A 1 290 ? 21.979 1.459 -28.612 1.00 92.12 290 LEU A CA 1
ATOM 2366 C C . LEU A 1 290 ? 22.494 1.215 -30.031 1.00 92.12 290 LEU A C 1
ATOM 2368 O O . LEU A 1 290 ? 23.229 0.253 -30.269 1.00 92.12 290 LEU A O 1
ATOM 2372 N N . GLU A 1 291 ? 22.142 2.095 -30.968 1.00 87.81 291 GLU A N 1
ATOM 2373 C CA . GLU A 1 291 ? 22.696 2.072 -32.314 1.00 87.81 291 GLU A CA 1
ATOM 2374 C C . GLU A 1 291 ? 24.212 2.305 -32.301 1.00 87.81 291 GLU A C 1
ATOM 2376 O O . GLU A 1 291 ? 24.953 1.527 -32.903 1.00 87.81 291 GLU A O 1
ATOM 2381 N N . ASP A 1 292 ? 24.693 3.303 -31.564 1.00 90.25 292 ASP A N 1
ATOM 2382 C CA . ASP A 1 292 ? 26.129 3.571 -31.448 1.00 90.25 292 ASP A CA 1
ATOM 2383 C C . ASP A 1 292 ? 26.878 2.432 -30.738 1.00 90.25 292 ASP A C 1
ATOM 2385 O O . ASP A 1 292 ? 28.008 2.098 -31.106 1.00 90.25 292 ASP A O 1
ATOM 2389 N N . LEU A 1 293 ? 26.247 1.804 -29.741 1.00 92.50 293 LEU A N 1
ATOM 2390 C CA . LEU A 1 293 ? 26.858 0.741 -28.949 1.00 92.50 293 LEU A CA 1
ATOM 2391 C C . LEU A 1 293 ? 26.936 -0.595 -29.701 1.00 92.50 293 LEU A C 1
ATOM 2393 O O . LEU A 1 293 ? 27.922 -1.317 -29.551 1.00 92.50 293 LEU A O 1
ATOM 2397 N N . ALA A 1 294 ? 25.907 -0.954 -30.476 1.00 91.12 294 ALA A N 1
ATOM 2398 C CA . ALA A 1 294 ? 25.729 -2.334 -30.933 1.00 91.12 294 ALA A CA 1
ATOM 2399 C C . ALA A 1 294 ? 25.187 -2.515 -32.368 1.00 91.12 294 ALA A C 1
ATOM 2401 O O . ALA A 1 294 ? 24.855 -3.643 -32.735 1.00 91.12 294 ALA A O 1
ATOM 2402 N N . LYS A 1 295 ? 25.128 -1.483 -33.227 1.00 77.56 295 LYS A N 1
ATOM 2403 C CA . LYS A 1 295 ? 24.733 -1.603 -34.654 1.00 77.56 295 LYS A CA 1
ATOM 2404 C C . LYS A 1 295 ? 25.920 -2.113 -35.490 1.00 77.56 295 LYS A C 1
ATOM 2406 O O . LYS A 1 295 ? 26.678 -1.328 -36.054 1.00 77.56 295 LYS A O 1
ATOM 2411 N N . PRO A 1 296 ? 26.146 -3.438 -35.527 1.00 88.44 296 PRO A N 1
ATOM 2412 C CA . PRO A 1 296 ? 25.425 -4.275 -36.494 1.00 88.44 296 PRO A CA 1
ATOM 2413 C C . PRO A 1 296 ? 24.756 -5.527 -35.897 1.00 88.44 296 PRO A C 1
ATOM 2415 O O . PRO A 1 296 ? 24.293 -6.381 -36.647 1.00 88.44 296 PRO A O 1
ATOM 2418 N N . HIS A 1 297 ? 24.730 -5.663 -34.573 1.00 94.69 297 HIS A N 1
ATOM 2419 C CA . HIS A 1 297 ? 24.231 -6.834 -33.843 1.00 94.69 297 HIS A CA 1
ATOM 2420 C C . HIS A 1 297 ? 22.823 -6.648 -33.269 1.00 94.69 297 HIS A C 1
ATOM 2422 O O . HIS A 1 297 ? 22.243 -7.613 -32.775 1.00 94.69 297 HIS A O 1
ATOM 2428 N N . LEU A 1 298 ? 22.268 -5.441 -33.363 1.00 93.56 298 LEU A N 1
ATOM 2429 C CA . LEU A 1 298 ? 20.879 -5.130 -33.044 1.00 93.56 298 LEU A CA 1
ATOM 2430 C C . LEU A 1 298 ? 20.113 -4.752 -34.310 1.00 93.56 298 LEU A C 1
ATOM 2432 O O . LEU A 1 298 ? 20.551 -3.899 -35.085 1.00 93.56 298 LEU A O 1
ATOM 2436 N N . GLN A 1 299 ? 18.947 -5.361 -34.492 1.00 94.12 299 GLN A N 1
ATOM 2437 C CA . GLN A 1 299 ? 17.995 -5.007 -35.534 1.00 94.12 299 GLN A CA 1
ATOM 2438 C C . GLN A 1 299 ? 16.716 -4.483 -34.888 1.00 94.12 299 GLN A C 1
ATOM 2440 O O . GLN A 1 299 ? 16.002 -5.233 -34.229 1.00 94.12 299 GLN A O 1
ATOM 2445 N N . HIS A 1 300 ? 16.412 -3.205 -35.105 1.00 94.38 300 HIS A N 1
ATOM 2446 C CA . HIS A 1 300 ? 15.133 -2.622 -34.704 1.00 94.38 300 HIS A CA 1
ATOM 2447 C C . HIS A 1 300 ? 13.979 -3.247 -35.499 1.00 94.38 300 HIS A C 1
ATOM 2449 O O . HIS A 1 300 ? 14.097 -3.448 -36.712 1.00 94.38 300 HIS A O 1
ATOM 2455 N N . VAL A 1 301 ? 12.888 -3.577 -34.809 1.00 92.50 301 VAL A N 1
ATOM 2456 C CA . VAL A 1 301 ? 11.696 -4.206 -35.392 1.00 92.50 301 VAL A CA 1
ATOM 2457 C C . VAL A 1 301 ? 10.545 -3.215 -35.457 1.00 92.50 301 VAL A C 1
ATOM 2459 O O . VAL A 1 301 ? 10.016 -2.964 -36.539 1.00 92.50 301 VAL A O 1
ATOM 2462 N N . LYS A 1 302 ? 10.132 -2.687 -34.301 1.00 89.06 302 LYS A N 1
ATOM 2463 C CA . LYS A 1 302 ? 9.001 -1.766 -34.175 1.00 89.06 302 LYS A CA 1
ATOM 2464 C C . LYS A 1 302 ? 9.123 -0.923 -32.912 1.00 89.06 302 LYS A C 1
ATOM 2466 O O . LYS A 1 302 ? 9.813 -1.300 -31.967 1.00 89.06 302 LYS A O 1
ATOM 2471 N N . ASP A 1 303 ? 8.444 0.211 -32.949 1.00 91.88 303 ASP A N 1
ATOM 2472 C CA . ASP A 1 303 ? 8.226 1.086 -31.808 1.00 91.88 303 ASP A CA 1
ATOM 2473 C C . ASP A 1 303 ? 6.750 0.972 -31.424 1.00 91.88 303 ASP A C 1
ATOM 2475 O O . ASP A 1 303 ? 5.886 0.996 -32.304 1.00 91.88 303 ASP A O 1
ATOM 2479 N N . GLU A 1 304 ? 6.472 0.832 -30.134 1.00 86.44 304 GLU A N 1
ATOM 2480 C CA . GLU A 1 304 ? 5.117 0.737 -29.598 1.00 86.44 304 GLU A CA 1
ATOM 2481 C C . GLU A 1 304 ? 4.904 1.820 -28.547 1.00 86.44 304 GLU A C 1
ATOM 2483 O O . GLU A 1 304 ? 5.847 2.316 -27.922 1.00 86.44 304 GLU A O 1
ATOM 2488 N N . ILE A 1 305 ? 3.650 2.229 -28.429 1.00 83.19 305 ILE A N 1
ATOM 2489 C CA . ILE A 1 305 ? 3.164 3.028 -27.320 1.00 83.19 305 ILE A CA 1
ATOM 2490 C C . ILE A 1 305 ? 2.145 2.128 -26.653 1.00 83.19 305 ILE A C 1
ATOM 2492 O O . ILE A 1 305 ? 1.114 1.832 -27.255 1.00 83.19 305 ILE A O 1
ATOM 2496 N N . LEU A 1 306 ? 2.496 1.617 -25.483 1.00 75.06 306 LEU A N 1
ATOM 2497 C CA . LEU A 1 306 ? 1.611 0.773 -24.707 1.00 75.06 306 LEU A CA 1
ATOM 2498 C C . LEU A 1 306 ? 0.867 1.695 -23.756 1.00 75.06 306 LEU A C 1
ATOM 2500 O O . LEU A 1 306 ? 1.463 2.297 -22.860 1.00 75.06 306 LEU A O 1
ATOM 2504 N N . SER A 1 307 ? -0.426 1.848 -24.011 1.00 62.66 307 SER A N 1
ATOM 2505 C CA . SER A 1 307 ? -1.317 2.484 -23.056 1.00 62.66 307 SER A CA 1
ATOM 2506 C C . SER A 1 307 ? -1.700 1.475 -21.972 1.00 62.66 307 SER A C 1
ATOM 2508 O O . SER A 1 307 ? -1.535 0.265 -22.138 1.00 62.66 307 SER A O 1
ATOM 2510 N N . ILE A 1 308 ? -2.244 1.958 -20.856 1.00 53.28 308 ILE A N 1
ATOM 2511 C CA . ILE A 1 308 ? -2.742 1.095 -19.770 1.00 53.28 308 ILE A CA 1
ATOM 2512 C C . ILE A 1 308 ? -3.742 0.044 -20.295 1.00 53.28 308 ILE A C 1
ATOM 2514 O O . ILE A 1 308 ? -3.762 -1.073 -19.788 1.00 53.28 308 ILE A O 1
ATOM 2518 N N . ASP A 1 309 ? -4.517 0.367 -21.334 1.00 44.56 309 ASP A N 1
ATOM 2519 C CA . ASP A 1 309 ? -5.495 -0.546 -21.937 1.00 44.56 309 ASP A CA 1
ATOM 2520 C C . ASP A 1 309 ? -4.847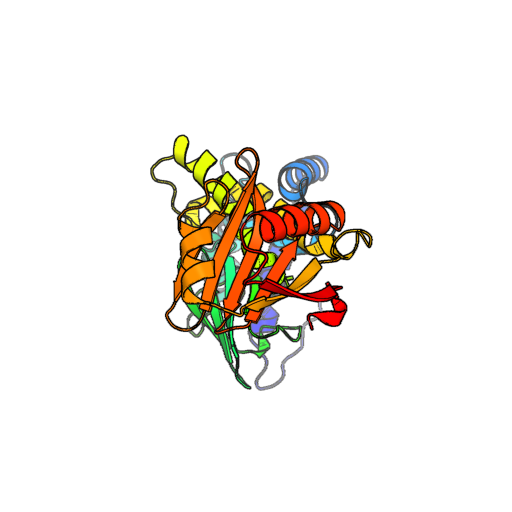 -1.658 -22.790 1.00 44.56 309 ASP A C 1
ATOM 2522 O O . ASP A 1 309 ? -5.474 -2.692 -23.011 1.00 44.56 309 ASP A O 1
ATOM 2526 N N . ASP A 1 310 ? -3.603 -1.474 -23.251 1.00 44.78 310 ASP A N 1
ATOM 2527 C CA . ASP A 1 310 ? -2.860 -2.452 -24.065 1.00 44.78 310 ASP A CA 1
ATOM 2528 C C . ASP A 1 310 ? -2.020 -3.427 -23.216 1.00 44.78 310 ASP A C 1
ATOM 2530 O O . ASP A 1 310 ? -1.546 -4.444 -23.726 1.00 44.78 310 ASP A O 1
ATOM 2534 N N . LEU A 1 311 ? -1.821 -3.112 -21.929 1.00 45.03 311 LEU A N 1
ATOM 2535 C CA . LEU A 1 311 ? -1.061 -3.914 -20.959 1.00 45.03 311 LEU A CA 1
ATOM 2536 C C . LEU A 1 311 ? -1.937 -4.903 -20.156 1.00 45.03 311 LEU A C 1
ATOM 2538 O O . LEU A 1 311 ? -1.394 -5.697 -19.383 1.00 45.03 311 LEU A O 1
ATOM 2542 N N . LEU A 1 312 ? -3.268 -4.846 -20.319 1.00 35.28 312 LEU A N 1
ATOM 2543 C CA . LEU A 1 312 ? -4.280 -5.701 -19.668 1.00 35.28 312 LEU A CA 1
ATOM 2544 C C . LEU A 1 312 ? -4.663 -6.919 -20.526 1.00 35.28 312 LEU A C 1
ATOM 2546 O O . LEU A 1 312 ? -4.888 -7.997 -19.926 1.00 35.28 312 LEU A O 1
#

Solvent-accessible surface area (backbone atoms only — not comparable to full-atom values): 17685 Å² total; per-residue (Å²): 134,91,85,80,85,86,85,49,96,89,59,65,73,67,68,63,51,47,54,50,57,53,48,53,49,51,49,52,64,70,75,42,60,66,76,59,50,52,53,50,46,49,69,48,40,59,57,34,83,80,63,45,80,67,49,53,73,50,44,38,45,57,42,64,50,79,95,74,38,24,48,50,58,52,49,52,65,77,41,47,92,79,46,53,74,67,57,51,48,51,52,51,41,52,58,70,45,41,64,41,51,21,33,26,78,45,72,63,94,61,37,33,31,32,31,28,74,84,80,67,49,76,42,64,27,59,41,85,70,50,94,58,92,77,53,81,47,18,31,38,41,37,38,61,31,83,53,102,67,62,44,41,62,68,55,82,65,64,44,76,41,65,46,84,50,47,66,61,53,50,49,60,48,48,53,55,48,55,60,50,29,77,80,35,79,86,63,46,69,66,59,40,40,48,73,45,35,41,63,51,51,20,52,50,41,54,60,67,51,50,73,72,54,84,76,81,63,51,40,22,33,39,37,31,41,39,77,41,49,72,59,50,54,48,50,41,72,71,35,93,44,37,43,82,76,43,85,50,99,74,44,33,36,30,35,33,45,54,101,90,42,80,55,32,45,35,44,38,46,78,47,39,35,41,35,40,14,80,34,66,68,47,37,56,52,49,51,52,52,50,44,75,72,37,64,88,37,53,43,82,75,50,75,47,71,40,40,72,83,73,77,110

Secondary structure (DSSP, 8-state):
--------TT--THHHHHHHHHHHHHHHHHHS-HHHHHHHHHHHSTT-SS-HHHHHHHHHHH-B-TTS-BHHHHHHHHHTTTS-HHHHHHHHHHHH---EEEEEEEE-SSEEEEEETTT--EEEEEGGG-SS-PPTT-EEEE-EEE-SSSEEESSS--EEE-GGGHHHHHHHHHHHHHHHHHH-TT--HHHHHHHTHHHHHHHHHHHHGGGTS-SS--EEEEEEEES-HHHHHHHHHH-TTEEEEEE-SS-EEEEEEETTEEEEEEEEETTEEEEEESSHHHHHHHHHHHHHHHTTTEEEEEEEEE-TTT--

Mean predicted aligned error: 14.87 Å